Protein AF-A0A8H5I395-F1 (afdb_monomer_lite)

Secondary structure (DSSP, 8-state):
----------HHHHHHHHHH-HHHHHHHHHHHHHHTS-HHHHHHHHTSTT---HHHHHHHHHHHHHSGGGHHHHHHHHHHHHHHHHTTT-PPPHHHHHHHHHHHHHHHHHHHHS---HHHHHHHSHHHHHHHHHTTSHHHHHHHHH-----SS----HHHHHHHHHHHHHTT---GGGGGGTS-TTTGGGS--

Structure (mmCIF, N/CA/C/O backbone):
data_AF-A0A8H5I395-F1
#
_entry.id   AF-A0A8H5I395-F1
#
loop_
_atom_site.group_PDB
_atom_site.id
_atom_site.type_symbol
_atom_site.label_atom_id
_atom_site.label_alt_id
_atom_site.label_comp_id
_atom_site.label_asym_id
_atom_site.label_entity_id
_atom_site.label_seq_id
_atom_site.pdbx_PDB_ins_code
_atom_site.Cartn_x
_atom_site.Cartn_y
_atom_site.Cartn_z
_atom_site.occupancy
_atom_site.B_iso_or_equiv
_atom_site.auth_seq_id
_atom_site.auth_comp_id
_atom_site.auth_asym_id
_atom_site.auth_atom_id
_atom_site.pdbx_PDB_model_num
ATOM 1 N N . MET A 1 1 ? -4.650 30.427 15.919 1.00 35.59 1 MET A N 1
ATOM 2 C CA . MET A 1 1 ? -4.147 29.869 17.193 1.00 35.59 1 MET A CA 1
ATOM 3 C C . MET A 1 1 ? -3.176 28.757 16.814 1.00 35.59 1 MET A C 1
ATOM 5 O O . MET A 1 1 ? -3.626 27.736 16.317 1.00 35.59 1 MET A O 1
ATOM 9 N N . PHE A 1 2 ? -1.863 29.007 16.864 1.00 32.91 2 PHE A N 1
ATOM 10 C CA . PHE A 1 2 ? -0.862 28.003 16.482 1.00 32.91 2 PHE A CA 1
ATOM 11 C C . PHE A 1 2 ? -0.825 26.908 17.550 1.00 32.91 2 PHE A C 1
ATOM 13 O O . PHE A 1 2 ? -0.709 27.217 18.736 1.00 32.91 2 PHE A O 1
ATOM 20 N N . SER A 1 3 ? -0.987 25.654 17.124 1.00 41.97 3 SER A N 1
ATOM 21 C CA . SER A 1 3 ? -0.929 24.482 17.998 1.00 41.97 3 SER A CA 1
ATOM 22 C C . SER A 1 3 ? 0.391 24.476 18.768 1.00 41.97 3 SER A C 1
ATOM 24 O O . SER A 1 3 ? 1.446 24.758 18.197 1.00 41.97 3 SER A O 1
ATOM 26 N N . ALA A 1 4 ? 0.327 24.207 20.071 1.00 39.25 4 ALA A N 1
ATOM 27 C CA . ALA A 1 4 ? 1.495 24.179 20.935 1.00 39.25 4 ALA A CA 1
ATOM 28 C C . ALA A 1 4 ? 2.476 23.107 20.437 1.00 39.25 4 ALA A C 1
ATOM 30 O O . ALA A 1 4 ? 2.199 21.910 20.529 1.00 39.25 4 ALA A O 1
ATOM 31 N N . PHE A 1 5 ? 3.629 23.532 19.915 1.00 37.59 5 PHE A N 1
ATOM 32 C CA . PHE A 1 5 ? 4.737 22.624 19.643 1.00 37.59 5 PHE A CA 1
ATOM 33 C C . PHE A 1 5 ? 5.119 21.939 20.955 1.00 37.59 5 PHE A C 1
ATOM 35 O O . PHE A 1 5 ? 5.587 22.581 21.894 1.00 37.59 5 PHE A O 1
ATOM 42 N N . THR A 1 6 ? 4.882 20.634 21.041 1.00 41.19 6 THR A N 1
ATOM 43 C CA . THR A 1 6 ? 5.287 19.851 22.204 1.00 41.19 6 THR A CA 1
ATOM 44 C C . THR A 1 6 ? 6.776 19.554 22.066 1.00 41.19 6 THR A C 1
ATOM 46 O O . THR A 1 6 ? 7.194 18.800 21.188 1.00 41.19 6 THR A O 1
ATOM 49 N N . THR A 1 7 ? 7.603 20.175 22.903 1.00 44.44 7 THR A N 1
ATOM 50 C CA . THR A 1 7 ? 9.039 19.892 22.960 1.00 44.44 7 THR A CA 1
ATOM 51 C C . THR A 1 7 ? 9.261 18.508 23.574 1.00 44.44 7 THR A C 1
ATOM 53 O O . THR A 1 7 ? 9.102 18.292 24.772 1.00 44.44 7 THR A O 1
ATOM 56 N N . SER A 1 8 ? 9.614 17.529 22.738 1.00 48.66 8 SER A N 1
ATOM 57 C CA . SER A 1 8 ? 10.034 16.202 23.194 1.00 48.66 8 SER A CA 1
ATOM 58 C C . SER A 1 8 ? 11.508 16.250 23.609 1.00 48.66 8 SER A C 1
ATOM 60 O O . SER A 1 8 ? 12.399 16.228 22.763 1.00 48.66 8 SER A O 1
ATOM 62 N N . ASN A 1 9 ? 11.781 16.296 24.916 1.00 57.59 9 ASN A N 1
ATOM 63 C CA . ASN A 1 9 ? 13.139 16.230 25.474 1.00 57.59 9 ASN A CA 1
ATOM 64 C C . ASN A 1 9 ? 13.662 14.785 25.526 1.00 57.59 9 ASN A C 1
ATOM 66 O O . ASN A 1 9 ? 14.065 14.300 26.580 1.00 57.59 9 ASN A O 1
ATOM 70 N N . SER A 1 10 ? 13.636 14.065 24.402 1.00 68.00 10 SER A N 1
ATOM 71 C CA . SER A 1 10 ? 14.276 12.750 24.338 1.00 68.00 10 SER A CA 1
ATOM 72 C C . SER A 1 10 ? 15.804 12.930 24.387 1.00 68.00 10 SER A C 1
ATOM 74 O O . SER A 1 10 ? 16.369 13.581 23.497 1.00 68.00 10 SER A O 1
ATOM 76 N N . PRO A 1 11 ? 16.502 12.370 25.397 1.00 73.56 11 PRO A N 1
ATOM 77 C CA . PRO A 1 11 ? 17.961 12.455 25.490 1.00 73.56 11 PRO A CA 1
ATOM 78 C C . PRO A 1 11 ? 18.647 11.779 24.299 1.00 73.56 11 PRO A C 1
ATOM 80 O O . PRO A 1 11 ? 19.676 12.247 23.818 1.00 73.56 11 PRO A O 1
ATOM 83 N N . GLU A 1 12 ? 18.031 10.715 23.786 1.00 65.12 12 GLU A N 1
ATOM 84 C CA . GLU A 1 12 ? 18.466 9.974 22.606 1.00 65.12 12 GLU A CA 1
ATOM 85 C C . GLU A 1 12 ? 18.378 10.829 21.334 1.00 65.12 12 GLU A C 1
ATOM 87 O O . GLU A 1 12 ? 19.369 10.968 20.620 1.00 65.12 12 GLU A O 1
ATOM 92 N N . VAL A 1 13 ? 17.243 11.503 21.102 1.00 61.22 13 VAL A N 1
ATOM 93 C CA . VAL A 1 13 ? 17.085 12.442 19.975 1.00 61.22 13 VAL A CA 1
ATOM 94 C C . VAL A 1 13 ? 18.055 13.607 20.102 1.00 61.22 13 VAL A C 1
ATOM 96 O O . VAL A 1 13 ? 18.692 13.985 19.129 1.00 61.22 13 VAL A O 1
ATOM 99 N N . THR A 1 14 ? 18.233 14.141 21.308 1.00 67.44 14 THR A N 1
ATOM 100 C CA . THR A 1 14 ? 19.195 15.221 21.560 1.00 67.44 14 THR A CA 1
ATOM 101 C C . THR A 1 14 ? 20.631 14.783 21.247 1.00 67.44 14 THR A C 1
ATOM 103 O O . THR A 1 14 ? 21.394 15.548 20.659 1.00 67.44 14 THR A O 1
ATOM 106 N N . SER A 1 15 ? 21.003 13.554 21.613 1.00 71.00 15 SER A N 1
ATOM 107 C CA . SER A 1 15 ? 22.315 12.968 21.315 1.00 71.00 15 SER A CA 1
ATOM 108 C C . SER A 1 15 ? 22.523 12.783 19.809 1.00 71.00 15 SER A C 1
ATOM 110 O O . SER A 1 15 ? 23.551 13.194 19.269 1.00 71.00 15 SER A O 1
ATOM 112 N N . LEU A 1 16 ? 21.513 12.255 19.111 1.00 62.66 16 LEU A N 1
ATOM 113 C CA . LEU A 1 16 ? 21.530 12.103 17.658 1.00 62.66 16 LEU A CA 1
ATOM 114 C C . LEU A 1 16 ? 21.622 13.458 16.944 1.00 62.66 16 LEU A C 1
ATOM 116 O O . LEU A 1 16 ? 22.459 13.604 16.060 1.00 62.66 16 LEU A O 1
ATOM 120 N N . ILE A 1 17 ? 20.844 14.467 17.361 1.00 64.81 17 ILE A N 1
ATOM 121 C CA . ILE A 1 17 ? 20.882 15.827 16.787 1.00 64.81 17 ILE A CA 1
ATOM 122 C C . ILE A 1 17 ? 22.272 16.439 16.960 1.00 64.81 17 ILE A C 1
ATOM 124 O O . ILE A 1 17 ? 22.811 17.010 16.017 1.00 64.81 17 ILE A O 1
ATOM 128 N N . LYS A 1 18 ? 22.878 16.300 18.145 1.00 71.75 18 LYS A N 1
ATOM 129 C CA . LYS A 1 18 ? 24.237 16.800 18.403 1.00 71.75 18 LYS A CA 1
ATOM 130 C C . LYS A 1 18 ? 25.291 16.122 17.526 1.00 71.75 18 LYS A C 1
ATOM 132 O O . LYS A 1 18 ? 26.282 16.759 17.189 1.00 71.75 18 LYS A O 1
ATOM 137 N N . LYS A 1 19 ? 25.098 14.844 17.193 1.00 72.38 19 LYS A N 1
ATOM 138 C CA . LYS A 1 19 ? 26.072 14.037 16.449 1.00 72.38 19 LYS A CA 1
ATOM 139 C C . LYS A 1 19 ? 25.903 14.123 14.928 1.00 72.38 19 LYS A C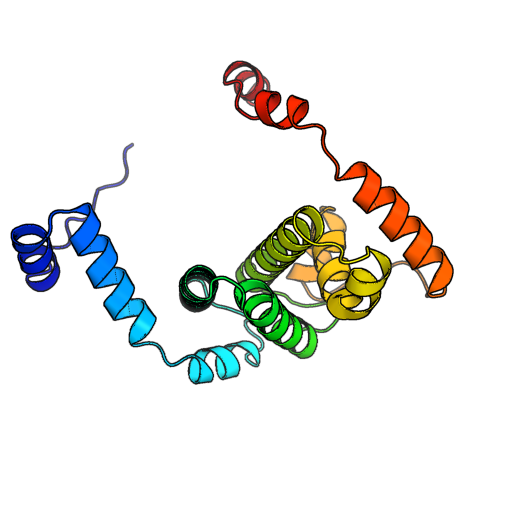 1
ATOM 141 O O . LYS A 1 19 ? 26.897 14.037 14.216 1.00 72.38 19 LYS A O 1
ATOM 146 N N . HIS A 1 20 ? 24.673 14.278 14.445 1.00 61.62 20 HIS A N 1
ATOM 147 C CA . HIS A 1 20 ? 24.327 14.127 13.028 1.00 61.62 20 HIS A CA 1
ATOM 148 C C . HIS A 1 20 ? 23.544 15.319 12.449 1.00 61.62 20 HIS A C 1
ATOM 150 O O . HIS A 1 20 ? 23.383 15.415 11.243 1.00 61.62 20 HIS A O 1
ATOM 156 N N . GLY A 1 21 ? 23.094 16.272 13.270 1.00 69.25 21 GLY A N 1
ATOM 157 C CA . GLY A 1 21 ? 22.209 17.353 12.831 1.00 69.25 21 GLY A CA 1
ATOM 158 C C . GLY A 1 21 ? 20.729 16.963 12.889 1.00 69.25 21 GLY A C 1
ATOM 159 O O . GLY A 1 21 ? 20.375 15.801 13.072 1.00 69.25 21 GLY A O 1
ATOM 160 N N . VAL A 1 22 ? 19.839 17.957 12.800 1.00 65.00 22 VAL A N 1
ATOM 161 C CA . VAL A 1 22 ? 18.399 17.776 13.077 1.00 65.00 22 VAL A CA 1
ATOM 162 C C . VAL A 1 22 ? 17.725 16.828 12.086 1.00 65.00 22 VAL A C 1
ATOM 164 O O . VAL A 1 22 ? 17.010 15.919 12.507 1.00 65.00 22 VAL A O 1
ATOM 167 N N . SER A 1 23 ? 17.973 17.019 10.790 1.00 55.69 23 SER A N 1
ATOM 168 C CA . SER A 1 23 ? 17.375 16.205 9.728 1.00 55.69 23 SER A CA 1
ATOM 169 C C . SER A 1 23 ? 17.808 14.745 9.835 1.00 55.69 23 SER A C 1
ATOM 171 O O . SER A 1 23 ? 16.960 13.855 9.876 1.00 55.69 23 SER A O 1
ATOM 173 N N . ASP A 1 24 ? 19.109 14.505 9.991 1.00 59.56 24 ASP A N 1
ATOM 174 C CA . ASP A 1 24 ? 19.662 13.155 10.073 1.00 59.56 24 ASP A CA 1
ATOM 175 C C . ASP A 1 24 ? 19.272 12.469 11.381 1.00 59.56 24 ASP A C 1
ATOM 177 O O . ASP A 1 24 ? 19.024 11.274 11.397 1.00 59.56 24 ASP A O 1
ATOM 181 N N . ALA A 1 25 ? 19.143 13.199 12.487 1.00 59.19 25 ALA A N 1
ATOM 182 C CA . ALA A 1 25 ? 18.703 12.627 13.754 1.00 59.19 25 ALA A CA 1
ATOM 183 C C . ALA A 1 25 ? 17.233 12.202 13.745 1.00 59.19 25 ALA A C 1
ATOM 185 O O . ALA A 1 25 ? 16.901 11.141 14.275 1.00 59.19 25 ALA A O 1
ATOM 186 N N . LEU A 1 26 ? 16.354 13.010 13.145 1.00 64.75 26 LEU A N 1
AT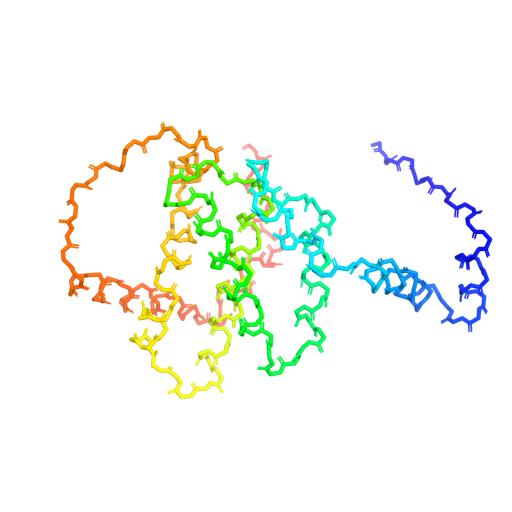OM 187 C CA . LEU A 1 26 ? 14.961 12.623 12.923 1.00 64.75 26 LEU A CA 1
ATOM 188 C C . LEU A 1 26 ? 14.888 11.431 11.971 1.00 64.75 26 LEU A C 1
ATOM 190 O O . LEU A 1 26 ? 14.168 10.478 12.257 1.00 64.75 26 LEU A O 1
ATOM 194 N N . PHE A 1 27 ? 15.683 11.446 10.900 1.00 61.31 27 PHE A N 1
ATOM 195 C CA . PHE A 1 27 ? 15.796 10.327 9.974 1.00 61.31 27 PHE A CA 1
ATOM 196 C C . PHE A 1 27 ? 16.280 9.051 10.674 1.00 61.31 27 PHE A C 1
ATOM 198 O O . PHE A 1 27 ? 15.620 8.032 10.558 1.00 61.31 27 PHE A O 1
ATOM 205 N N . ILE A 1 28 ? 17.351 9.100 11.472 1.00 59.53 28 ILE A N 1
ATOM 206 C CA . ILE A 1 28 ? 17.913 7.954 12.209 1.00 59.53 28 ILE A CA 1
ATOM 207 C C . ILE A 1 28 ? 16.947 7.445 13.283 1.00 59.53 28 ILE A C 1
ATOM 209 O O . ILE A 1 28 ? 16.816 6.238 13.466 1.00 59.53 28 ILE A O 1
ATOM 213 N N . LYS A 1 29 ? 16.248 8.334 13.996 1.00 69.00 29 LYS A N 1
ATOM 214 C CA . LYS A 1 29 ? 15.252 7.926 14.997 1.00 69.00 29 LYS A CA 1
ATOM 215 C C . LYS A 1 29 ? 14.062 7.235 14.335 1.00 69.00 29 LYS A C 1
ATOM 217 O O . LYS A 1 29 ? 13.609 6.198 14.813 1.00 69.00 29 LYS A O 1
ATOM 222 N N . ASN A 1 30 ? 13.570 7.805 13.238 1.00 66.56 30 ASN A N 1
ATOM 223 C CA . ASN A 1 30 ? 12.485 7.218 12.460 1.00 66.56 30 ASN A CA 1
ATOM 224 C C . ASN A 1 30 ? 12.935 5.901 11.817 1.00 66.56 30 ASN A C 1
ATOM 226 O O . ASN A 1 30 ? 12.192 4.932 11.862 1.00 66.56 30 ASN A O 1
ATOM 230 N N . LEU A 1 31 ? 14.174 5.835 11.323 1.00 63.41 31 LEU A N 1
ATOM 231 C CA . LEU A 1 31 ? 14.811 4.623 10.819 1.00 63.41 31 LEU A CA 1
ATOM 232 C C . LEU A 1 31 ? 14.826 3.544 11.901 1.00 63.41 31 LEU A C 1
ATOM 234 O O . LEU A 1 31 ? 14.253 2.491 11.684 1.00 63.41 31 LEU A O 1
ATOM 238 N N . GLY A 1 32 ? 15.375 3.827 13.086 1.00 65.69 32 GLY A N 1
ATOM 239 C CA . GLY A 1 32 ? 15.402 2.877 14.201 1.00 65.69 32 GLY A CA 1
ATOM 240 C C . GLY A 1 32 ? 14.004 2.431 14.640 1.00 65.69 32 GLY A C 1
ATOM 241 O O . GLY A 1 32 ? 13.799 1.263 14.953 1.00 65.69 32 GLY A O 1
ATOM 242 N N . TYR A 1 33 ? 13.020 3.331 14.621 1.00 70.12 33 TYR A N 1
ATOM 243 C CA . TYR A 1 33 ? 11.625 2.987 14.895 1.00 70.12 33 TYR A CA 1
ATOM 244 C C . TYR A 1 33 ? 11.044 2.037 13.835 1.00 70.12 33 TYR A C 1
ATOM 246 O O . TYR A 1 33 ? 10.479 1.005 14.190 1.00 70.12 33 TYR A O 1
ATOM 254 N N . PHE A 1 34 ? 11.217 2.344 12.547 1.00 65.94 34 PHE A N 1
ATOM 255 C CA . PHE A 1 34 ? 10.659 1.559 11.445 1.00 65.94 34 PHE A CA 1
ATOM 256 C C . PHE A 1 34 ? 11.397 0.236 11.206 1.00 65.94 34 PHE A C 1
ATOM 258 O O . PHE A 1 34 ? 10.756 -0.757 10.868 1.00 65.94 34 PHE A O 1
ATOM 265 N N . THR A 1 35 ? 12.713 0.178 11.428 1.00 65.12 35 THR A N 1
ATOM 266 C CA . THR A 1 35 ? 13.505 -1.053 11.275 1.00 65.12 35 THR A CA 1
ATOM 267 C C . THR A 1 35 ? 13.298 -2.043 12.413 1.00 65.12 35 THR A C 1
ATOM 269 O O . THR A 1 35 ? 13.541 -3.230 12.233 1.00 65.12 35 THR A O 1
ATOM 272 N N . ASN A 1 36 ? 12.865 -1.572 13.587 1.00 71.19 36 ASN A N 1
ATOM 273 C CA . ASN A 1 36 ? 12.568 -2.433 14.735 1.00 71.19 36 ASN A CA 1
ATOM 274 C C . ASN A 1 36 ? 11.166 -3.059 14.673 1.00 71.19 36 ASN A C 1
ATOM 276 O O . ASN A 1 36 ? 10.830 -3.883 15.525 1.00 71.19 36 ASN A O 1
ATOM 280 N N . ILE A 1 37 ? 10.335 -2.673 13.701 1.00 72.25 37 ILE A N 1
ATOM 281 C CA . ILE A 1 37 ? 9.029 -3.290 13.478 1.00 72.25 37 ILE A CA 1
ATOM 282 C C . ILE A 1 37 ? 9.211 -4.469 12.522 1.00 72.25 37 ILE A C 1
ATOM 284 O O . ILE A 1 37 ? 9.618 -4.300 11.376 1.00 72.25 37 ILE A O 1
ATOM 288 N N . ASP A 1 38 ? 8.897 -5.668 13.011 1.00 71.56 38 ASP A N 1
ATOM 289 C CA . ASP A 1 38 ? 8.893 -6.885 12.202 1.00 71.56 38 ASP A CA 1
ATOM 290 C C . ASP A 1 38 ? 7.795 -6.802 11.129 1.00 71.56 38 ASP A C 1
ATOM 292 O O . ASP A 1 38 ? 6.611 -6.663 11.448 1.00 71.56 38 ASP A O 1
ATOM 296 N N . LEU A 1 39 ? 8.180 -6.904 9.854 1.00 71.56 39 LEU A N 1
ATOM 297 C CA . LEU A 1 39 ? 7.251 -6.894 8.719 1.00 71.56 39 LEU A CA 1
ATOM 298 C C . LEU A 1 39 ? 6.239 -8.048 8.787 1.00 71.56 39 LEU A C 1
ATOM 300 O O . LEU A 1 39 ? 5.093 -7.866 8.386 1.00 71.56 39 LEU A O 1
ATOM 304 N N . ASN A 1 40 ? 6.600 -9.197 9.368 1.00 70.31 40 ASN A N 1
ATOM 305 C CA . ASN A 1 40 ? 5.660 -10.308 9.555 1.00 70.31 40 ASN A CA 1
ATOM 306 C C . ASN A 1 40 ? 4.538 -9.945 10.534 1.00 70.31 40 ASN A C 1
ATOM 308 O O . ASN A 1 40 ? 3.406 -10.406 10.397 1.00 70.31 40 ASN A O 1
ATOM 312 N N . LYS A 1 41 ? 4.833 -9.077 11.509 1.00 68.25 41 LYS A N 1
ATOM 313 C CA . LYS A 1 41 ? 3.827 -8.560 12.436 1.00 68.25 41 LYS A CA 1
ATOM 314 C C . LYS A 1 41 ? 2.855 -7.620 11.724 1.00 68.25 41 LYS A C 1
ATOM 316 O O . LYS A 1 41 ? 1.666 -7.639 12.024 1.00 68.25 41 LYS A O 1
ATOM 321 N N . ILE A 1 42 ? 3.339 -6.851 10.751 1.00 67.88 42 ILE A N 1
ATOM 322 C CA . ILE A 1 42 ? 2.474 -6.025 9.902 1.00 67.88 42 ILE A CA 1
ATOM 323 C C . ILE A 1 42 ? 1.604 -6.914 9.019 1.00 67.88 42 ILE A C 1
ATOM 325 O O . ILE A 1 42 ? 0.406 -6.681 8.954 1.00 67.88 42 ILE A O 1
ATOM 329 N N . ALA A 1 43 ? 2.161 -7.971 8.422 1.00 62.31 43 ALA A N 1
ATOM 330 C CA . ALA A 1 43 ? 1.384 -8.935 7.644 1.00 62.31 43 ALA A CA 1
ATOM 331 C C . ALA A 1 43 ? 0.250 -9.567 8.472 1.00 62.31 43 ALA A C 1
ATOM 333 O O . ALA A 1 43 ? -0.877 -9.644 7.998 1.00 62.31 43 ALA A O 1
ATOM 334 N N . SER A 1 44 ? 0.496 -9.901 9.745 1.00 60.19 44 SER A N 1
ATOM 335 C CA . SER A 1 44 ? -0.582 -10.346 10.642 1.00 60.19 44 SER A CA 1
ATOM 336 C C . SER A 1 44 ? -1.619 -9.254 10.954 1.00 60.19 44 SER A C 1
ATOM 338 O O . SER A 1 44 ? -2.786 -9.563 11.165 1.00 60.19 44 SER A O 1
ATOM 340 N N . GLY A 1 45 ? -1.218 -7.978 10.951 1.00 59.09 45 GLY A N 1
ATOM 341 C CA . GLY A 1 45 ? -2.123 -6.829 11.075 1.00 59.09 45 GLY A CA 1
ATOM 342 C C . GLY A 1 45 ? -2.936 -6.559 9.802 1.00 59.09 45 GLY A C 1
ATOM 343 O O . GLY A 1 45 ? -4.043 -6.038 9.881 1.00 59.09 45 GLY A O 1
ATOM 344 N N . LEU A 1 46 ? -2.452 -6.979 8.627 1.00 63.91 46 LEU A N 1
ATOM 345 C CA . LEU A 1 46 ? -3.227 -6.936 7.381 1.00 63.91 46 LEU A CA 1
ATOM 346 C C . LEU A 1 46 ? -4.430 -7.886 7.429 1.00 63.91 46 LEU A C 1
ATOM 348 O O . LEU A 1 46 ? -5.482 -7.571 6.876 1.00 63.91 46 LEU A O 1
ATOM 352 N N . GLU A 1 47 ? -4.317 -9.004 8.142 1.00 62.91 47 GLU A N 1
ATOM 353 C CA . GLU A 1 47 ? -5.428 -9.934 8.370 1.00 62.91 47 GLU A CA 1
ATOM 354 C C . GLU A 1 47 ? -6.436 -9.423 9.423 1.00 62.91 47 GLU A C 1
ATOM 356 O O . GLU A 1 47 ? -7.551 -9.942 9.504 1.00 62.91 47 GLU A O 1
ATOM 361 N N . ASP A 1 48 ? -6.100 -8.378 10.194 1.00 71.25 48 ASP A N 1
ATOM 362 C CA . ASP A 1 48 ? -7.005 -7.772 11.180 1.00 71.25 48 ASP A CA 1
ATOM 363 C C . ASP A 1 48 ? -8.210 -7.115 10.474 1.00 71.25 48 ASP A C 1
ATOM 365 O O . ASP A 1 48 ? -8.023 -6.328 9.541 1.00 71.25 48 ASP A O 1
ATOM 369 N N . PRO A 1 49 ? -9.459 -7.371 10.911 1.00 68.06 49 PRO A N 1
ATOM 370 C CA . PRO A 1 49 ? -10.655 -6.730 10.353 1.00 68.06 49 PRO A CA 1
ATOM 371 C C . PRO A 1 49 ? -10.683 -5.195 10.481 1.00 68.06 49 PRO A C 1
ATOM 373 O O . PRO A 1 49 ? -11.512 -4.550 9.841 1.00 68.06 49 PRO A O 1
ATOM 376 N N . THR A 1 50 ? -9.814 -4.601 11.300 1.00 78.31 50 THR A N 1
ATOM 377 C CA . THR A 1 50 ? -9.705 -3.150 11.519 1.00 78.31 50 THR A CA 1
ATOM 378 C C . THR A 1 50 ? -8.975 -2.431 10.380 1.00 78.31 50 THR A C 1
ATOM 380 O O . THR A 1 50 ? -9.174 -1.228 10.184 1.00 78.31 50 THR A O 1
ATOM 383 N N . GLY A 1 51 ? -8.163 -3.152 9.604 1.00 83.00 51 GLY A N 1
ATOM 384 C CA . GLY A 1 51 ? -7.306 -2.551 8.589 1.00 83.00 51 GLY A CA 1
ATOM 385 C C . GLY A 1 51 ? -6.019 -1.960 9.132 1.00 83.00 51 GLY A C 1
ATOM 386 O O . GLY A 1 51 ? -5.803 -1.882 10.342 1.00 83.00 51 GLY A O 1
ATOM 387 N N . LEU A 1 52 ? -5.166 -1.522 8.205 1.00 84.94 52 LEU A N 1
ATOM 388 C CA . LEU A 1 52 ? -3.895 -0.899 8.530 1.00 84.94 52 LEU A CA 1
ATOM 389 C C . LEU A 1 52 ? -4.094 0.254 9.507 1.00 84.94 52 LEU A C 1
ATOM 391 O O . LEU A 1 52 ? -4.956 1.122 9.327 1.00 84.94 52 LEU A O 1
ATOM 395 N N . THR A 1 53 ? -3.229 0.303 10.509 1.00 83.75 53 THR A N 1
ATOM 396 C CA . THR A 1 53 ? -3.028 1.500 11.313 1.00 83.75 53 THR A CA 1
ATOM 397 C C . THR A 1 53 ? -2.152 2.507 10.569 1.00 83.75 53 THR A C 1
ATOM 399 O O . THR A 1 53 ? -1.423 2.184 9.627 1.00 83.75 53 THR A O 1
ATOM 402 N N . SER A 1 54 ? -2.164 3.753 11.049 1.00 78.69 54 SER A N 1
ATOM 403 C CA . SER A 1 54 ? -1.262 4.799 10.555 1.00 78.69 54 SER A CA 1
ATOM 404 C C . SER A 1 54 ? 0.198 4.346 10.601 1.00 78.69 54 SER A C 1
ATOM 406 O O . SER A 1 54 ? 0.923 4.492 9.622 1.00 78.69 54 SER A O 1
ATOM 408 N N . THR A 1 55 ? 0.628 3.765 11.723 1.00 76.62 55 THR A N 1
ATOM 409 C CA . THR A 1 55 ? 2.006 3.306 11.915 1.00 76.62 55 THR A CA 1
ATOM 410 C C . THR A 1 55 ? 2.393 2.243 10.896 1.00 76.62 55 THR A C 1
ATOM 412 O O . THR A 1 55 ? 3.450 2.357 10.285 1.00 76.62 55 THR A O 1
ATOM 415 N N . GLU A 1 56 ? 1.550 1.234 10.693 1.00 81.94 56 GLU A N 1
ATOM 416 C CA . GLU A 1 56 ? 1.843 0.132 9.773 1.00 81.94 56 GLU A CA 1
ATOM 417 C C . GLU A 1 56 ? 1.932 0.623 8.326 1.00 81.94 56 GLU A C 1
ATOM 419 O O . GLU A 1 56 ? 2.884 0.280 7.627 1.00 81.94 56 GLU A O 1
ATOM 424 N N . CYS A 1 57 ? 1.029 1.516 7.907 1.00 83.38 57 CYS A N 1
ATOM 425 C CA . CYS A 1 57 ? 1.094 2.149 6.589 1.00 83.38 57 CYS A CA 1
ATOM 426 C C . CYS A 1 57 ? 2.405 2.933 6.386 1.00 83.38 57 CYS A C 1
ATOM 428 O O . CYS A 1 57 ? 3.084 2.768 5.370 1.00 83.38 57 CYS A O 1
ATOM 430 N N . HIS A 1 58 ? 2.837 3.713 7.385 1.00 78.81 58 HIS A N 1
ATOM 431 C CA . HIS A 1 58 ? 4.111 4.437 7.316 1.00 78.81 58 HIS A CA 1
ATOM 432 C C . HIS A 1 58 ? 5.331 3.505 7.301 1.00 78.81 58 HIS A C 1
ATOM 434 O O . HIS A 1 58 ? 6.304 3.806 6.609 1.00 78.81 58 HIS A O 1
ATOM 440 N N . VAL A 1 59 ? 5.297 2.377 8.020 1.00 80.88 59 VAL A N 1
ATOM 441 C CA . VAL A 1 59 ? 6.376 1.375 7.980 1.00 80.88 59 VAL A CA 1
ATOM 442 C C . VAL A 1 59 ? 6.473 0.752 6.589 1.00 80.88 59 VAL A C 1
ATOM 444 O O . VAL A 1 59 ? 7.566 0.679 6.029 1.00 80.88 59 VAL A O 1
ATOM 447 N N . LEU A 1 60 ? 5.347 0.340 5.999 1.00 84.19 60 LEU A N 1
ATOM 448 C CA . LEU A 1 60 ? 5.333 -0.239 4.655 1.00 84.19 60 LEU A CA 1
ATOM 449 C C . LEU A 1 60 ? 5.826 0.767 3.607 1.00 84.19 60 LEU A C 1
ATOM 451 O O . LEU A 1 60 ? 6.652 0.428 2.759 1.00 84.19 60 LEU A O 1
ATOM 455 N N . ALA A 1 61 ? 5.395 2.025 3.700 1.00 81.06 61 ALA A N 1
ATOM 456 C CA . ALA A 1 61 ? 5.882 3.084 2.824 1.00 81.06 61 ALA A CA 1
ATOM 457 C C . ALA A 1 61 ? 7.382 3.328 2.989 1.00 81.06 61 ALA A C 1
ATOM 459 O O . ALA A 1 61 ? 8.102 3.425 1.990 1.00 81.06 61 ALA A O 1
ATOM 460 N N . PHE A 1 62 ? 7.863 3.374 4.235 1.00 82.44 62 PHE A N 1
ATOM 461 C CA . PHE A 1 62 ? 9.281 3.485 4.547 1.00 82.44 62 PHE A CA 1
ATOM 462 C C . PHE A 1 62 ? 10.075 2.374 3.849 1.00 82.44 62 PHE A C 1
ATOM 464 O O . PHE A 1 62 ? 10.975 2.681 3.066 1.00 82.44 62 PHE A O 1
ATOM 471 N N . TRP A 1 63 ? 9.709 1.106 4.045 1.00 81.56 63 TRP A N 1
ATOM 472 C CA . TRP A 1 63 ? 10.416 -0.021 3.434 1.00 81.56 63 TRP A CA 1
ATOM 473 C C . TRP A 1 63 ? 10.334 -0.009 1.909 1.00 81.56 63 TRP A C 1
ATOM 475 O O . TRP A 1 63 ? 11.362 -0.154 1.253 1.00 81.56 63 TRP A O 1
ATOM 485 N N . SER A 1 64 ? 9.164 0.275 1.330 1.00 84.12 64 SER A N 1
ATOM 486 C CA . SER A 1 64 ? 9.002 0.343 -0.128 1.00 84.12 64 SER A CA 1
ATOM 487 C C . SER A 1 64 ? 9.971 1.328 -0.792 1.00 84.12 64 SER A C 1
ATOM 489 O O . SER A 1 64 ? 10.535 1.041 -1.845 1.00 84.12 64 SER A O 1
ATOM 491 N N . ASN A 1 65 ? 10.232 2.473 -0.151 1.00 82.62 65 ASN A N 1
ATOM 492 C CA . ASN A 1 65 ? 11.143 3.490 -0.672 1.00 82.62 65 ASN A CA 1
ATOM 493 C C . ASN A 1 65 ? 12.616 3.061 -0.622 1.00 82.62 65 ASN A C 1
ATOM 495 O O . ASN A 1 65 ? 13.425 3.608 -1.367 1.00 82.62 65 ASN A O 1
ATOM 499 N N . HIS A 1 66 ? 12.960 2.074 0.205 1.00 80.69 66 HIS A N 1
ATOM 500 C CA . HIS A 1 66 ? 14.319 1.540 0.322 1.00 80.69 66 HIS A CA 1
ATOM 501 C C . HIS A 1 66 ? 14.561 0.315 -0.571 1.00 80.69 66 HIS A C 1
ATOM 503 O O . HIS A 1 66 ? 15.700 -0.129 -0.697 1.00 80.69 66 HIS A O 1
ATOM 509 N N . LEU A 1 67 ? 13.521 -0.217 -1.221 1.00 78.69 67 LEU A N 1
ATOM 510 C CA . LEU A 1 67 ? 13.603 -1.444 -2.018 1.00 78.69 67 LEU A CA 1
ATOM 511 C C . LEU A 1 67 ? 13.981 -1.225 -3.491 1.00 78.69 67 LEU A C 1
ATOM 513 O O . LEU A 1 67 ? 14.137 -2.203 -4.219 1.00 78.69 67 LEU A O 1
ATOM 517 N N . SER A 1 68 ? 14.207 0.021 -3.931 1.00 81.00 68 SER A N 1
ATOM 518 C CA . SER A 1 68 ? 14.633 0.351 -5.304 1.00 81.00 68 SER A CA 1
ATOM 519 C C . SER A 1 68 ? 13.792 -0.407 -6.353 1.00 81.00 68 SER A C 1
ATOM 521 O O . SER A 1 68 ? 12.569 -0.287 -6.336 1.00 81.00 68 SER A O 1
ATOM 523 N N . GLY A 1 69 ? 14.404 -1.227 -7.216 1.00 79.31 69 GLY A N 1
ATOM 524 C CA . GLY A 1 69 ? 13.717 -2.021 -8.243 1.00 79.31 69 GLY A CA 1
ATOM 525 C C . GLY A 1 69 ? 12.752 -3.099 -7.728 1.00 79.31 69 GLY A C 1
ATOM 526 O O . GLY A 1 69 ? 11.968 -3.616 -8.507 1.00 79.31 69 GLY A O 1
ATOM 527 N N . ALA A 1 70 ? 12.759 -3.430 -6.433 1.00 85.75 70 ALA A N 1
ATOM 528 C CA . ALA A 1 70 ? 11.778 -4.340 -5.832 1.00 85.75 70 ALA A CA 1
ATOM 529 C C . ALA A 1 70 ? 10.564 -3.606 -5.227 1.00 85.75 70 ALA A C 1
ATOM 531 O O . ALA A 1 70 ? 9.689 -4.239 -4.634 1.00 85.75 70 ALA A O 1
ATOM 532 N N . LYS A 1 71 ? 10.498 -2.271 -5.353 1.00 88.75 71 LYS A N 1
ATOM 533 C CA . LYS A 1 71 ? 9.446 -1.442 -4.750 1.00 88.75 71 LYS A CA 1
ATOM 534 C C . LYS A 1 71 ? 8.041 -1.837 -5.208 1.00 88.75 71 LYS A C 1
ATOM 536 O O . LYS A 1 71 ? 7.169 -1.975 -4.354 1.00 88.75 71 LYS A O 1
ATOM 541 N N . VAL A 1 72 ? 7.810 -1.999 -6.515 1.00 89.44 72 VAL A N 1
ATOM 542 C CA . VAL A 1 72 ? 6.468 -2.309 -7.038 1.00 89.44 72 VAL A CA 1
ATOM 543 C C . VAL A 1 72 ? 6.014 -3.688 -6.587 1.00 89.44 72 VAL A C 1
ATOM 545 O O . VAL A 1 72 ? 4.944 -3.791 -5.998 1.00 89.44 72 VAL A O 1
ATOM 548 N N . ALA A 1 73 ? 6.857 -4.711 -6.740 1.00 89.56 73 ALA A N 1
ATOM 549 C CA . ALA A 1 73 ? 6.553 -6.061 -6.268 1.00 89.56 73 ALA A CA 1
ATOM 550 C C . ALA A 1 73 ? 6.228 -6.095 -4.761 1.00 89.56 73 ALA A C 1
ATOM 552 O O . ALA A 1 73 ? 5.276 -6.751 -4.341 1.00 89.56 73 ALA A O 1
ATOM 553 N N . PHE A 1 74 ? 6.975 -5.345 -3.942 1.00 89.50 74 PHE A N 1
ATOM 554 C CA . PHE A 1 74 ? 6.709 -5.236 -2.507 1.00 89.50 74 PHE A CA 1
ATOM 555 C C . PHE A 1 74 ? 5.354 -4.586 -2.210 1.00 89.50 74 PHE A C 1
ATOM 557 O O . PHE A 1 74 ? 4.570 -5.133 -1.433 1.00 89.50 74 PHE A O 1
ATOM 564 N N . LEU A 1 75 ? 5.081 -3.426 -2.813 1.00 92.06 75 LEU A N 1
ATOM 565 C CA . LEU A 1 75 ? 3.830 -2.695 -2.610 1.00 92.06 75 LEU A CA 1
ATOM 566 C C . LEU A 1 75 ? 2.630 -3.513 -3.091 1.00 92.06 75 LEU A C 1
ATOM 568 O O . LEU A 1 75 ? 1.670 -3.686 -2.344 1.00 92.06 75 LEU A O 1
ATOM 572 N N . ALA A 1 76 ? 2.721 -4.077 -4.295 1.00 92.00 76 ALA A N 1
ATOM 573 C CA . ALA A 1 76 ? 1.667 -4.883 -4.889 1.00 92.00 76 ALA A CA 1
ATOM 574 C C . ALA A 1 76 ? 1.368 -6.141 -4.071 1.00 92.00 76 ALA A C 1
ATOM 576 O O . ALA A 1 76 ? 0.200 -6.426 -3.828 1.00 92.00 76 ALA A O 1
ATOM 577 N N . GLY A 1 77 ? 2.392 -6.841 -3.568 1.00 91.25 77 GLY A N 1
ATOM 578 C CA . GLY A 1 77 ? 2.192 -8.004 -2.701 1.00 91.25 77 GLY A CA 1
ATOM 579 C C . GLY A 1 77 ? 1.400 -7.665 -1.435 1.00 91.25 77 GLY A C 1
ATOM 580 O O . GLY A 1 77 ? 0.442 -8.355 -1.103 1.00 91.25 77 GLY A O 1
ATOM 581 N N . HIS A 1 78 ? 1.731 -6.557 -0.766 1.00 91.25 78 HIS A N 1
ATOM 582 C CA . HIS A 1 78 ? 1.013 -6.142 0.445 1.00 91.25 78 HIS A CA 1
ATOM 583 C C . HIS A 1 78 ? -0.387 -5.595 0.132 1.00 91.25 78 HIS A C 1
ATOM 585 O O . HIS A 1 78 ? -1.331 -5.862 0.873 1.00 91.25 78 HIS A O 1
ATOM 591 N N . ALA A 1 79 ? -0.555 -4.868 -0.976 1.00 91.56 79 ALA A N 1
ATOM 592 C CA . ALA A 1 79 ? -1.861 -4.387 -1.418 1.00 91.56 79 ALA A CA 1
ATOM 593 C C . ALA A 1 79 ? -2.789 -5.546 -1.813 1.00 91.56 79 ALA A C 1
ATOM 595 O O . ALA A 1 79 ? -3.986 -5.493 -1.535 1.00 91.56 79 ALA A O 1
ATOM 596 N N . GLN A 1 80 ? -2.236 -6.613 -2.392 1.00 90.69 80 GLN A N 1
ATOM 597 C CA . GLN A 1 80 ? -2.968 -7.839 -2.680 1.00 90.69 80 GLN A CA 1
ATOM 598 C C . GLN A 1 80 ? -3.437 -8.516 -1.389 1.00 90.69 80 GLN A C 1
ATOM 600 O O . GLN A 1 80 ? -4.604 -8.876 -1.291 1.00 90.69 80 GLN A O 1
ATOM 605 N N . THR A 1 81 ? -2.586 -8.610 -0.363 1.00 89.06 81 THR A N 1
ATOM 606 C CA . THR A 1 81 ? -2.992 -9.134 0.953 1.00 89.06 81 THR A CA 1
ATOM 607 C C . THR A 1 81 ? -4.116 -8.304 1.581 1.00 89.06 81 THR A C 1
ATOM 609 O O . THR A 1 81 ? -5.073 -8.868 2.108 1.00 89.06 81 THR A O 1
ATOM 612 N N . ILE A 1 82 ? -4.058 -6.969 1.482 1.00 89.69 82 ILE A N 1
ATOM 613 C CA . ILE A 1 82 ? -5.162 -6.091 1.911 1.00 89.69 82 ILE A CA 1
ATOM 614 C C . ILE A 1 82 ? -6.437 -6.437 1.140 1.00 89.69 82 ILE A C 1
ATOM 616 O O . ILE A 1 82 ? -7.492 -6.627 1.742 1.00 89.69 82 ILE A O 1
ATOM 620 N N . TYR A 1 83 ? -6.356 -6.534 -0.188 1.00 89.12 83 TYR A N 1
ATOM 621 C CA . TYR A 1 83 ? -7.509 -6.865 -1.017 1.00 89.12 83 TYR A CA 1
ATOM 622 C C . TYR A 1 83 ? -8.099 -8.236 -0.668 1.00 89.12 83 TYR A C 1
ATOM 624 O O . TYR A 1 83 ? -9.311 -8.354 -0.532 1.00 89.12 83 TYR A O 1
ATOM 632 N N . GLU A 1 84 ? -7.275 -9.258 -0.458 1.00 87.31 84 GLU A N 1
ATOM 633 C CA . GLU A 1 84 ? -7.725 -10.595 -0.056 1.00 87.31 84 GLU A CA 1
ATOM 634 C C . GLU A 1 84 ? -8.428 -10.576 1.304 1.00 87.31 84 GLU A C 1
ATOM 636 O O . GLU A 1 84 ? -9.453 -11.236 1.483 1.00 87.31 84 GLU A O 1
ATOM 641 N N . ALA A 1 85 ? -7.935 -9.762 2.239 1.00 85.25 85 ALA A N 1
ATOM 642 C CA . ALA A 1 85 ? -8.510 -9.640 3.571 1.00 85.25 85 ALA A CA 1
ATOM 643 C C . ALA A 1 85 ? -9.811 -8.809 3.609 1.00 85.25 85 ALA A C 1
ATOM 645 O O . ALA A 1 85 ? -10.649 -9.021 4.489 1.00 85.25 85 ALA A O 1
ATOM 646 N N . ARG A 1 86 ? -10.002 -7.851 2.688 1.00 86.19 86 ARG A N 1
ATOM 647 C CA . ARG A 1 86 ? -11.187 -6.959 2.642 1.00 86.19 86 ARG A CA 1
ATOM 648 C C . ARG A 1 86 ? -12.201 -7.323 1.561 1.00 86.19 86 ARG A C 1
ATOM 650 O O . ARG A 1 86 ? -13.356 -6.891 1.606 1.00 86.19 86 ARG A O 1
ATOM 657 N N . GLY A 1 87 ? -11.776 -8.102 0.577 1.00 83.62 87 GLY A N 1
ATOM 658 C CA . GLY A 1 87 ? -12.494 -8.324 -0.664 1.00 83.62 87 GLY A CA 1
ATOM 659 C C . GLY A 1 87 ? -12.778 -7.025 -1.423 1.00 83.62 87 GLY A C 1
ATOM 660 O O . GLY A 1 87 ? -12.289 -5.940 -1.121 1.00 83.62 87 GLY A O 1
ATOM 661 N N . ARG A 1 88 ? -13.657 -7.127 -2.418 1.00 77.44 88 ARG A N 1
ATOM 662 C CA . ARG A 1 88 ? -13.991 -6.010 -3.312 1.00 77.44 88 ARG A CA 1
ATOM 663 C C . ARG A 1 88 ? -14.816 -4.898 -2.660 1.00 77.44 88 ARG A C 1
ATOM 665 O O . ARG A 1 88 ? -14.854 -3.784 -3.167 1.00 77.44 88 ARG A O 1
ATOM 672 N N . THR A 1 89 ? -15.535 -5.205 -1.584 1.00 75.25 89 THR A N 1
ATOM 673 C CA . THR A 1 89 ? -16.527 -4.290 -0.997 1.00 75.25 89 THR A CA 1
ATOM 674 C C . THR A 1 89 ? -16.066 -3.626 0.291 1.00 75.25 89 THR A C 1
ATOM 676 O O . THR A 1 89 ? -16.747 -2.714 0.749 1.00 75.25 89 THR A O 1
ATOM 679 N N . GLY A 1 90 ? -14.941 -4.051 0.868 1.00 82.62 90 GLY A N 1
ATOM 680 C CA . GLY A 1 90 ? -14.489 -3.569 2.167 1.00 82.62 90 GLY A CA 1
ATOM 681 C C . GLY A 1 90 ? -15.219 -4.229 3.348 1.00 82.62 90 GLY A C 1
ATOM 682 O O . GLY A 1 90 ? -15.869 -5.264 3.175 1.00 82.62 90 GLY A O 1
ATOM 683 N N . PRO A 1 91 ? -15.165 -3.620 4.548 1.00 88.50 91 PRO A N 1
ATOM 684 C CA . PRO A 1 91 ? -14.693 -2.257 4.797 1.00 88.50 91 PRO A CA 1
ATOM 685 C C . PRO A 1 91 ? -13.166 -2.139 4.746 1.00 88.50 91 PRO A C 1
ATOM 687 O O . PRO A 1 91 ? -12.467 -2.918 5.377 1.00 88.50 91 PRO A O 1
ATOM 690 N N . PHE A 1 92 ? -12.655 -1.144 4.029 1.00 91.25 92 PHE A N 1
ATOM 691 C CA . PHE A 1 92 ? -11.246 -0.757 4.048 1.00 91.25 92 PHE A CA 1
ATOM 692 C C . PHE A 1 92 ? -11.021 0.321 5.108 1.00 91.25 92 PHE A C 1
ATOM 694 O O . PHE A 1 92 ? -11.842 1.234 5.255 1.00 91.25 92 PHE A O 1
ATOM 701 N N . SER A 1 93 ? -9.889 0.272 5.812 1.00 90.31 93 SER A N 1
ATOM 702 C CA . SER A 1 93 ? -9.463 1.424 6.606 1.00 90.31 93 SER A CA 1
ATOM 703 C C . SER A 1 93 ? -9.013 2.564 5.690 1.00 90.31 93 SER A C 1
ATOM 705 O O . SER A 1 93 ? -8.668 2.372 4.524 1.00 90.31 93 SER A O 1
ATOM 707 N N . LYS A 1 94 ? -8.956 3.786 6.230 1.00 90.88 94 LYS A N 1
ATOM 708 C CA . LYS A 1 94 ? -8.369 4.923 5.506 1.00 90.88 94 LYS A CA 1
ATOM 709 C C . LYS A 1 94 ? -6.940 4.614 5.032 1.00 90.88 94 LYS A C 1
ATOM 711 O O . LYS A 1 94 ? -6.567 5.020 3.936 1.00 90.88 94 LYS A O 1
ATOM 716 N N . TYR A 1 95 ? -6.157 3.923 5.858 1.00 89.62 95 TYR 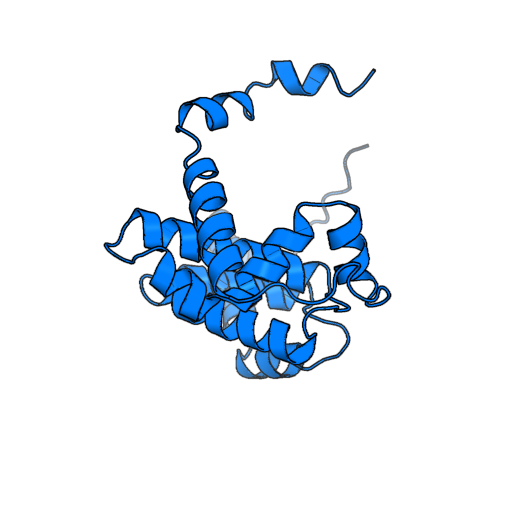A N 1
ATOM 717 C CA . TYR A 1 95 ? -4.753 3.638 5.574 1.00 89.62 95 TYR A CA 1
ATOM 718 C C . TYR A 1 95 ? -4.577 2.467 4.605 1.00 89.62 95 TYR A C 1
ATOM 720 O O . TYR A 1 95 ? -3.612 2.474 3.849 1.00 89.62 95 TYR A O 1
ATOM 728 N N . ASP A 1 96 ? -5.525 1.524 4.564 1.00 92.19 96 ASP A N 1
ATOM 729 C CA . ASP A 1 96 ? -5.594 0.513 3.503 1.00 92.19 96 ASP A CA 1
ATOM 730 C C . ASP A 1 96 ? -5.722 1.197 2.134 1.00 92.19 96 ASP A C 1
ATOM 732 O O . ASP A 1 96 ? -4.957 0.919 1.213 1.00 92.19 96 ASP A O 1
ATOM 736 N N . LEU A 1 97 ? -6.660 2.144 2.018 1.00 93.38 97 LEU A N 1
ATOM 737 C CA . LEU A 1 97 ? -6.914 2.879 0.776 1.00 93.38 97 LEU A CA 1
ATOM 738 C C . LEU A 1 97 ? -5.739 3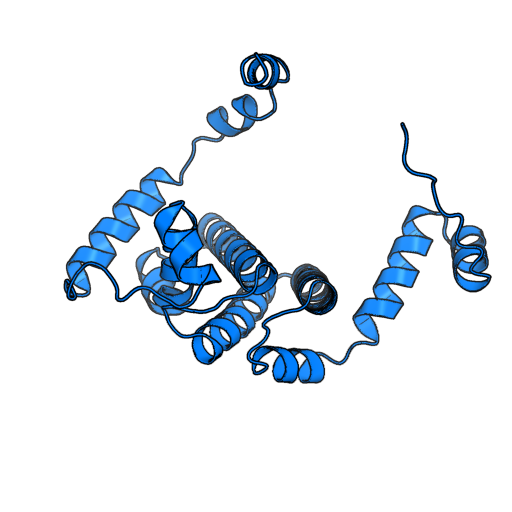.788 0.392 1.00 93.38 97 LEU A C 1
ATOM 740 O O . LEU A 1 97 ? -5.349 3.829 -0.770 1.00 93.38 97 LEU A O 1
ATOM 744 N N . GLU A 1 98 ? -5.132 4.481 1.359 1.00 92.62 98 GLU A N 1
ATOM 745 C CA . GLU A 1 98 ? -3.918 5.278 1.127 1.00 92.62 98 GLU A CA 1
ATOM 746 C C . GLU A 1 98 ? -2.765 4.413 0.593 1.00 92.62 98 GLU A C 1
ATOM 748 O O . GLU A 1 98 ? -2.089 4.791 -0.365 1.00 92.62 98 GLU A O 1
ATOM 753 N N . PHE A 1 99 ? -2.587 3.214 1.153 1.00 92.38 99 PHE A N 1
ATOM 754 C CA . PHE A 1 99 ? -1.567 2.275 0.705 1.00 92.38 99 PHE A CA 1
ATOM 755 C C . PHE A 1 99 ? -1.847 1.719 -0.702 1.00 92.38 99 PHE A C 1
ATOM 757 O O . PHE A 1 99 ? -0.930 1.620 -1.525 1.00 92.38 99 PHE A O 1
ATOM 764 N N . VAL A 1 100 ? -3.108 1.400 -1.015 1.00 93.75 100 VAL A N 1
ATOM 765 C CA . VAL A 1 100 ? -3.537 0.992 -2.365 1.00 93.75 100 VAL A CA 1
ATOM 766 C C . VAL A 1 100 ? -3.251 2.097 -3.383 1.00 93.75 100 VAL A C 1
ATOM 768 O O . VAL A 1 100 ? -2.643 1.826 -4.419 1.00 93.75 100 VAL A O 1
ATOM 771 N N . HIS A 1 101 ? -3.598 3.345 -3.066 1.00 92.94 101 HIS A N 1
ATOM 772 C CA . HIS A 1 101 ? -3.333 4.490 -3.934 1.00 92.94 101 HIS A CA 1
ATOM 773 C C . HIS A 1 101 ? -1.834 4.645 -4.234 1.00 92.94 101 HIS A C 1
ATOM 775 O O . HIS A 1 101 ? -1.427 4.724 -5.396 1.00 92.94 101 HIS A O 1
ATOM 781 N N . TRP A 1 102 ? -0.985 4.586 -3.201 1.00 91.94 102 TRP A N 1
ATOM 782 C CA . TRP A 1 102 ? 0.473 4.626 -3.367 1.00 91.94 102 TRP A CA 1
ATOM 783 C C . TRP A 1 102 ? 1.018 3.476 -4.211 1.00 91.94 102 TRP A C 1
ATOM 785 O O . TRP A 1 102 ? 1.955 3.669 -4.990 1.00 91.94 102 TRP A O 1
ATOM 795 N N . THR A 1 103 ? 0.436 2.288 -4.067 1.00 93.44 103 THR A N 1
ATOM 796 C CA . THR A 1 103 ? 0.805 1.111 -4.856 1.00 93.44 103 THR A CA 1
ATOM 797 C C . THR A 1 103 ? 0.503 1.333 -6.333 1.00 93.44 103 THR A C 1
ATOM 799 O O . THR A 1 103 ? 1.380 1.131 -7.174 1.00 93.44 103 THR A O 1
ATOM 802 N N . VAL A 1 104 ? -0.696 1.823 -6.664 1.00 92.00 104 VAL A N 1
ATOM 803 C CA . VAL A 1 104 ? -1.067 2.102 -8.057 1.00 92.00 104 VAL A CA 1
ATOM 804 C C . VAL A 1 104 ? -0.205 3.209 -8.658 1.00 92.00 104 VAL A C 1
ATOM 806 O O . VAL A 1 104 ? 0.211 3.100 -9.812 1.00 92.00 104 VAL A O 1
ATOM 809 N N . ASP A 1 105 ? 0.125 4.247 -7.895 1.00 90.75 105 ASP A N 1
ATOM 810 C CA . ASP A 1 105 ? 1.037 5.291 -8.360 1.00 90.75 105 ASP A CA 1
ATOM 811 C C . ASP A 1 105 ? 2.453 4.765 -8.625 1.00 90.75 105 ASP A C 1
ATOM 813 O O . ASP A 1 105 ? 3.097 5.192 -9.587 1.00 90.75 105 ASP A O 1
ATOM 817 N N . ALA A 1 106 ? 2.941 3.816 -7.821 1.00 90.00 106 ALA A N 1
ATOM 818 C CA . ALA A 1 106 ? 4.220 3.159 -8.072 1.00 90.00 106 ALA A CA 1
ATOM 819 C C . ALA A 1 106 ? 4.181 2.310 -9.355 1.00 90.00 106 ALA A C 1
ATOM 821 O O . ALA A 1 106 ? 5.080 2.448 -10.184 1.00 90.00 106 ALA A O 1
ATOM 822 N N . ILE A 1 107 ? 3.119 1.520 -9.556 1.00 90.12 107 ILE A N 1
ATOM 823 C CA . ILE A 1 107 ? 2.903 0.728 -10.780 1.00 90.12 107 ILE A CA 1
ATOM 824 C C . ILE A 1 107 ? 2.869 1.644 -12.010 1.00 90.12 107 ILE A C 1
ATOM 826 O O . ILE A 1 107 ? 3.555 1.389 -12.995 1.00 90.12 107 ILE A O 1
ATOM 830 N N . ARG A 1 108 ? 2.124 2.758 -11.956 1.00 87.50 108 ARG A N 1
ATOM 831 C CA . ARG A 1 108 ? 2.053 3.728 -13.065 1.00 87.50 108 ARG A CA 1
ATOM 832 C C . ARG A 1 108 ? 3.422 4.289 -13.435 1.00 87.50 108 ARG A C 1
ATOM 834 O O . ARG A 1 108 ? 3.724 4.420 -14.618 1.00 87.50 108 ARG A O 1
ATOM 841 N N . ARG A 1 109 ? 4.244 4.629 -12.439 1.00 87.12 109 ARG A N 1
ATOM 842 C CA .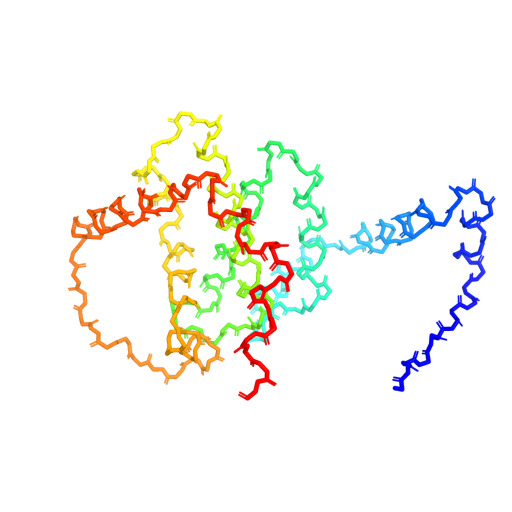 ARG A 1 109 ? 5.606 5.130 -12.677 1.00 87.12 109 ARG A CA 1
ATOM 843 C C . ARG A 1 109 ? 6.498 4.060 -13.295 1.00 87.12 109 ARG A C 1
ATOM 845 O O . ARG A 1 109 ? 7.259 4.378 -14.198 1.00 87.12 109 ARG A O 1
ATOM 852 N N . GLU A 1 110 ? 6.390 2.814 -12.843 1.00 86.12 110 GLU A N 1
ATOM 853 C CA . GLU A 1 110 ? 7.152 1.706 -13.417 1.00 86.12 110 GLU A CA 1
ATOM 854 C C . GLU A 1 110 ? 6.776 1.478 -14.883 1.00 86.12 110 GLU A C 1
ATOM 856 O O . GLU A 1 110 ? 7.664 1.501 -15.732 1.00 86.12 110 GLU A O 1
ATOM 861 N N . VAL A 1 111 ? 5.482 1.415 -15.211 1.00 84.19 111 VAL A N 1
ATOM 862 C CA . VAL A 1 111 ? 4.992 1.325 -16.602 1.00 84.19 111 VAL A CA 1
ATOM 863 C C . VAL A 1 111 ? 5.499 2.480 -17.462 1.00 84.19 111 VAL A C 1
ATOM 865 O O . VAL A 1 111 ? 5.898 2.272 -18.597 1.00 84.19 111 VAL A O 1
ATOM 868 N N . ALA A 1 112 ? 5.533 3.705 -16.933 1.00 84.19 112 ALA A N 1
ATOM 869 C CA . ALA A 1 112 ? 6.035 4.857 -17.684 1.00 84.19 112 ALA A CA 1
ATOM 870 C C . ALA A 1 112 ? 7.547 4.788 -17.986 1.00 84.19 112 ALA A C 1
ATOM 872 O O . ALA A 1 112 ? 8.036 5.529 -18.837 1.00 84.19 112 ALA A O 1
ATOM 873 N N . THR A 1 113 ? 8.292 3.934 -17.280 1.00 83.50 113 THR A N 1
ATOM 874 C CA . THR A 1 113 ? 9.760 3.826 -17.370 1.00 83.50 113 THR A CA 1
ATOM 875 C C . THR A 1 113 ? 10.248 2.480 -17.902 1.00 83.50 113 THR A C 1
ATOM 877 O O . THR A 1 113 ? 11.454 2.281 -18.042 1.00 83.50 113 THR A O 1
ATOM 880 N N . THR A 1 114 ? 9.333 1.564 -18.210 1.00 82.00 114 THR A N 1
ATOM 881 C CA . THR A 1 114 ? 9.617 0.201 -18.667 1.00 82.00 114 THR A CA 1
ATOM 882 C C . THR A 1 114 ? 8.760 -0.130 -19.887 1.00 82.00 114 THR A C 1
ATOM 884 O O . THR A 1 114 ? 7.754 0.522 -20.141 1.00 82.00 114 THR A O 1
ATOM 887 N N . ASP A 1 115 ? 9.126 -1.168 -20.638 1.00 81.56 115 ASP A N 1
ATOM 888 C CA . ASP A 1 115 ? 8.346 -1.631 -21.798 1.00 81.56 115 ASP A CA 1
ATOM 889 C C . ASP A 1 115 ? 7.149 -2.526 -21.399 1.00 81.56 115 ASP A C 1
ATOM 891 O O . ASP A 1 115 ? 6.668 -3.324 -22.204 1.00 81.56 115 ASP A O 1
ATOM 895 N N . ILE A 1 116 ? 6.668 -2.425 -20.152 1.00 81.19 116 ILE A N 1
ATOM 896 C CA . ILE A 1 116 ? 5.531 -3.211 -19.663 1.00 81.19 116 ILE A CA 1
ATOM 897 C C . ILE A 1 116 ? 4.250 -2.703 -20.323 1.00 81.19 116 ILE A C 1
ATOM 899 O O . ILE A 1 116 ? 3.926 -1.513 -20.300 1.00 81.19 116 ILE A O 1
ATOM 903 N N . THR A 1 117 ? 3.474 -3.620 -20.891 1.00 80.31 117 THR A N 1
ATOM 904 C CA . THR A 1 117 ? 2.204 -3.277 -21.515 1.00 80.31 117 THR A CA 1
ATOM 905 C C . THR A 1 117 ? 1.110 -3.068 -20.477 1.00 80.31 117 THR A C 1
ATOM 907 O O . THR A 1 117 ? 1.051 -3.675 -19.406 1.00 80.31 117 THR A O 1
ATOM 910 N N . LEU A 1 118 ? 0.139 -2.243 -20.849 1.00 72.31 118 LEU A N 1
ATOM 911 C CA . LEU A 1 118 ? -1.025 -2.007 -20.012 1.00 72.31 118 LEU A CA 1
ATOM 912 C C . LEU A 1 118 ? -1.867 -3.268 -19.762 1.00 72.31 118 LEU A C 1
ATOM 914 O O . LEU A 1 118 ? -2.495 -3.406 -18.711 1.00 72.31 118 LEU A O 1
ATOM 918 N N . ALA A 1 119 ? -1.885 -4.176 -20.737 1.00 76.00 119 ALA A N 1
ATOM 919 C CA . ALA A 1 119 ? -2.584 -5.450 -20.650 1.00 76.00 119 ALA A CA 1
ATOM 920 C C . ALA A 1 119 ? -1.954 -6.364 -19.589 1.00 76.00 119 ALA A C 1
ATOM 922 O O . ALA A 1 119 ? -2.686 -6.989 -18.818 1.00 76.00 119 ALA A O 1
ATOM 923 N N . GLU A 1 120 ? -0.621 -6.393 -19.506 1.00 80.56 120 GLU A N 1
ATOM 924 C CA . GLU A 1 120 ? 0.116 -7.134 -18.476 1.00 80.56 120 GLU A CA 1
ATOM 925 C C . GLU A 1 120 ? -0.219 -6.593 -17.084 1.00 80.56 120 GLU A C 1
ATOM 927 O O . GLU A 1 120 ? -0.682 -7.348 -16.232 1.00 80.56 120 GLU A O 1
ATOM 932 N N . VAL A 1 121 ? -0.162 -5.272 -16.895 1.00 80.44 121 VAL A N 1
ATOM 933 C CA . VAL A 1 121 ? -0.530 -4.631 -15.620 1.00 80.44 121 VAL A CA 1
ATOM 934 C C . VAL A 1 121 ? -1.979 -4.889 -15.218 1.00 80.44 121 VAL A C 1
ATOM 936 O O . VAL A 1 121 ? -2.270 -5.133 -14.050 1.00 80.44 121 VAL A O 1
ATOM 939 N N . CYS A 1 122 ? -2.913 -4.863 -16.169 1.00 79.56 122 CYS A N 1
ATOM 940 C CA . CYS A 1 122 ? -4.319 -5.157 -15.888 1.00 79.56 122 CYS A CA 1
ATOM 941 C C . CYS A 1 122 ? -4.568 -6.625 -15.521 1.00 79.56 122 CYS A C 1
ATOM 943 O O . CYS A 1 122 ? -5.557 -6.909 -14.840 1.00 79.56 122 CYS A O 1
ATOM 945 N N . THR A 1 123 ? -3.726 -7.532 -16.016 1.00 84.94 123 THR A N 1
ATOM 946 C CA . THR A 1 123 ? -3.793 -8.968 -15.726 1.00 84.94 123 THR A CA 1
ATOM 947 C C . THR A 1 123 ? -3.203 -9.261 -14.352 1.00 84.94 123 THR A C 1
ATOM 949 O O . THR A 1 123 ? -3.783 -10.033 -13.598 1.00 84.94 123 THR A O 1
ATOM 952 N N . GLU A 1 124 ? -2.091 -8.611 -14.014 1.00 85.12 124 GLU A N 1
ATOM 953 C CA . GLU A 1 124 ? -1.364 -8.840 -12.766 1.00 85.12 124 GLU A CA 1
ATOM 954 C C . GLU A 1 124 ? -1.980 -8.095 -11.571 1.00 85.12 124 GLU A C 1
ATOM 956 O O . GLU A 1 124 ? -2.147 -8.670 -10.502 1.00 85.12 124 GLU A O 1
ATOM 961 N N . TYR A 1 125 ? -2.392 -6.836 -11.757 1.00 87.31 125 TYR A N 1
ATOM 962 C CA . TYR A 1 125 ? -2.822 -5.940 -10.671 1.00 87.31 125 TYR A CA 1
ATOM 963 C C . TYR A 1 125 ? -4.278 -5.474 -10.803 1.00 87.31 125 TYR A C 1
ATOM 965 O O . TYR A 1 125 ? -4.682 -4.458 -10.234 1.00 87.31 125 TYR A O 1
ATOM 973 N N . GLY A 1 126 ? -5.085 -6.199 -11.582 1.00 87.62 126 GLY A N 1
ATOM 974 C CA . GLY A 1 126 ? -6.438 -5.791 -11.963 1.00 87.62 126 GLY A CA 1
ATOM 975 C C . GLY A 1 126 ? -7.389 -5.515 -10.796 1.00 87.62 126 GLY A C 1
ATOM 976 O O . GLY A 1 126 ? -8.241 -4.637 -10.928 1.00 87.62 126 GLY A O 1
ATOM 977 N N . ASP A 1 127 ? -7.246 -6.235 -9.685 1.00 90.50 127 ASP A N 1
ATOM 978 C CA . ASP A 1 127 ? -8.072 -6.064 -8.486 1.00 90.50 127 ASP A CA 1
ATOM 979 C C . ASP A 1 127 ? -7.693 -4.795 -7.707 1.00 90.50 127 ASP A C 1
ATOM 981 O O . ASP A 1 127 ? -8.557 -3.998 -7.343 1.00 90.50 127 ASP A O 1
ATOM 985 N N . ILE A 1 128 ? -6.392 -4.547 -7.536 1.00 92.06 128 ILE A N 1
ATOM 986 C CA . ILE A 1 128 ? -5.861 -3.341 -6.883 1.00 92.06 128 ILE A CA 1
ATOM 987 C C . ILE A 1 128 ? -6.271 -2.087 -7.676 1.00 92.06 128 ILE A C 1
ATOM 989 O O . ILE A 1 128 ? -6.702 -1.086 -7.100 1.00 92.06 128 ILE A O 1
ATOM 993 N N . LEU A 1 129 ? -6.207 -2.156 -9.011 1.00 90.50 129 LEU A N 1
ATOM 994 C CA . LEU A 1 129 ? -6.648 -1.074 -9.897 1.00 90.50 129 LEU A CA 1
ATOM 995 C C . LEU A 1 129 ? -8.152 -0.792 -9.796 1.00 90.50 129 LEU A C 1
ATOM 997 O O . LEU A 1 129 ? -8.559 0.362 -9.924 1.00 90.50 129 LEU A O 1
ATOM 1001 N N . ASP A 1 130 ? -8.977 -1.817 -9.572 1.00 89.56 130 ASP A N 1
ATOM 1002 C CA . ASP A 1 130 ? -10.419 -1.639 -9.391 1.00 89.56 130 ASP A CA 1
ATOM 1003 C C . ASP A 1 130 ? -10.740 -0.917 -8.075 1.00 89.56 130 ASP A C 1
ATOM 1005 O O . ASP A 1 130 ? -11.626 -0.061 -8.057 1.00 89.56 130 ASP A O 1
ATOM 1009 N N . VAL A 1 131 ? -10.019 -1.227 -6.990 1.00 91.56 131 VAL A N 1
ATOM 1010 C CA . VAL A 1 131 ? -10.176 -0.526 -5.703 1.00 91.56 131 VAL A CA 1
ATOM 1011 C C . VAL A 1 131 ? -9.808 0.950 -5.855 1.00 91.56 131 VAL A C 1
ATOM 1013 O O . VAL A 1 131 ? -10.599 1.822 -5.504 1.00 91.56 131 VAL A O 1
ATOM 1016 N N . GLU A 1 132 ? -8.654 1.242 -6.455 1.00 92.88 132 GLU A N 1
ATOM 1017 C CA . GLU A 1 132 ? -8.221 2.619 -6.723 1.00 92.88 132 GLU A CA 1
ATOM 1018 C C . GLU A 1 132 ? -9.192 3.371 -7.647 1.00 92.88 132 GLU A C 1
ATOM 1020 O O . GLU A 1 132 ? -9.382 4.580 -7.518 1.00 92.88 132 GLU A O 1
ATOM 1025 N N . PHE A 1 133 ? -9.832 2.679 -8.592 1.00 89.56 133 PHE A N 1
ATOM 1026 C CA . PHE A 1 133 ? -10.860 3.281 -9.435 1.00 89.56 133 PHE A CA 1
ATOM 1027 C C . PHE A 1 133 ? -12.115 3.651 -8.631 1.00 89.56 133 PHE A C 1
ATOM 1029 O O . PHE A 1 133 ? -12.619 4.766 -8.763 1.00 89.56 133 PHE A O 1
ATOM 1036 N N . GLU A 1 134 ? -12.599 2.753 -7.772 1.00 89.31 134 GLU A N 1
ATOM 1037 C CA . GLU A 1 134 ? -13.748 3.000 -6.889 1.00 89.31 134 GLU A CA 1
ATOM 1038 C C . GLU A 1 134 ? -13.516 4.213 -5.968 1.00 89.31 134 GLU A C 1
ATOM 1040 O O . GLU A 1 134 ? -14.426 5.025 -5.780 1.00 89.31 134 GLU A O 1
ATOM 1045 N N . MET A 1 135 ? -12.285 4.407 -5.480 1.00 90.00 135 MET A N 1
ATOM 1046 C CA . MET A 1 135 ? -11.895 5.553 -4.642 1.00 90.00 135 MET A CA 1
ATOM 1047 C C . MET A 1 135 ? -12.080 6.921 -5.320 1.00 90.00 135 MET A C 1
ATOM 1049 O O . MET A 1 135 ? -12.173 7.936 -4.632 1.00 90.00 135 MET A O 1
ATOM 1053 N N . ARG A 1 136 ? -12.155 6.981 -6.657 1.00 87.94 136 ARG A N 1
ATOM 1054 C CA . ARG A 1 136 ? -12.270 8.246 -7.412 1.00 87.94 136 ARG A CA 1
ATOM 1055 C C . ARG A 1 136 ? -13.655 8.872 -7.364 1.00 87.94 136 ARG A C 1
ATOM 1057 O O . ARG A 1 136 ? -13.818 10.020 -7.770 1.00 87.94 136 ARG A O 1
ATOM 1064 N N . THR A 1 137 ? -14.652 8.121 -6.913 1.00 88.88 137 THR A N 1
ATOM 1065 C CA . THR A 1 137 ? -16.025 8.607 -6.780 1.00 88.88 137 THR A CA 1
ATOM 1066 C C . THR A 1 137 ? -16.388 8.696 -5.308 1.00 88.88 137 THR A C 1
ATOM 1068 O O . THR A 1 137 ? -16.008 7.835 -4.518 1.00 88.88 137 THR A O 1
ATOM 1071 N N . GLU A 1 138 ? -17.150 9.718 -4.923 1.00 87.94 138 GLU A N 1
ATOM 1072 C CA . GLU A 1 138 ? -17.608 9.864 -3.536 1.00 87.94 138 GLU A CA 1
ATOM 1073 C C . GLU A 1 138 ? -18.435 8.646 -3.091 1.00 87.94 138 GLU A C 1
ATOM 1075 O O . GLU A 1 138 ? -18.260 8.126 -1.987 1.00 87.94 138 GLU A O 1
ATOM 1080 N N . GLU A 1 139 ? -19.292 8.140 -3.982 1.00 87.25 139 GLU A N 1
ATOM 1081 C CA . GLU A 1 139 ? -20.088 6.941 -3.734 1.00 87.25 139 GLU A CA 1
ATOM 1082 C C . GLU A 1 139 ? -19.207 5.703 -3.560 1.00 87.25 139 GLU A C 1
ATOM 1084 O O . GLU A 1 139 ? -19.375 4.984 -2.576 1.00 87.25 139 GLU A O 1
ATOM 1089 N N . GLY A 1 140 ? -18.247 5.467 -4.458 1.00 88.12 140 GLY A N 1
ATOM 1090 C CA . GLY A 1 140 ? -17.322 4.337 -4.366 1.00 88.12 140 GLY A CA 1
ATOM 1091 C C . GLY A 1 140 ? -16.453 4.392 -3.110 1.00 88.12 140 GLY A C 1
ATOM 1092 O O . GLY A 1 140 ? -16.401 3.416 -2.362 1.00 88.12 140 GLY A O 1
ATOM 1093 N N . MET A 1 141 ? -15.897 5.559 -2.775 1.00 89.31 141 MET A N 1
ATOM 1094 C CA . MET A 1 141 ? -15.160 5.773 -1.525 1.00 89.31 141 MET A CA 1
ATOM 1095 C C . MET A 1 141 ? -16.026 5.453 -0.298 1.00 89.31 141 MET A C 1
ATOM 1097 O O . MET A 1 141 ? -15.600 4.745 0.617 1.00 89.31 141 MET A O 1
ATOM 1101 N N . LYS A 1 142 ? -17.287 5.902 -0.289 1.00 89.06 142 LYS A N 1
ATOM 1102 C CA . LYS A 1 142 ? -18.240 5.580 0.780 1.00 89.06 142 LYS A CA 1
ATOM 1103 C C . LYS A 1 142 ? -18.535 4.080 0.855 1.00 89.06 142 LYS A C 1
ATOM 1105 O O . LYS A 1 142 ? -18.648 3.552 1.963 1.00 89.06 142 LYS A O 1
ATOM 1110 N N . ARG A 1 143 ? -18.649 3.375 -0.278 1.00 89.00 143 ARG A N 1
ATOM 1111 C CA . ARG A 1 143 ? -18.827 1.910 -0.305 1.00 89.00 143 ARG A CA 1
ATOM 1112 C C . ARG A 1 143 ? -17.636 1.203 0.325 1.00 89.00 143 ARG A C 1
ATOM 1114 O O . ARG A 1 143 ? -17.839 0.425 1.254 1.00 89.00 143 ARG A O 1
ATOM 1121 N N . LEU A 1 144 ? -16.427 1.532 -0.130 1.00 90.75 144 LEU A N 1
ATOM 1122 C CA . LEU A 1 144 ? -15.185 0.923 0.340 1.00 90.75 144 LEU A CA 1
ATOM 1123 C C . LEU A 1 144 ? -14.982 1.130 1.844 1.00 90.75 144 LEU A C 1
ATOM 1125 O O . LEU A 1 144 ? -14.626 0.185 2.535 1.00 90.75 144 LEU A O 1
ATOM 1129 N N . LEU A 1 145 ? -15.273 2.321 2.376 1.00 88.50 145 LEU A N 1
ATOM 1130 C CA . LEU A 1 145 ? -15.125 2.607 3.809 1.00 88.50 145 LEU A CA 1
ATOM 1131 C C . LEU A 1 145 ? -16.192 1.936 4.689 1.00 88.50 145 LEU A C 1
ATOM 1133 O O . LEU A 1 145 ? -15.945 1.656 5.859 1.00 88.50 145 LEU A O 1
ATOM 1137 N N . THR A 1 146 ? -17.403 1.716 4.169 1.00 86.19 146 THR A N 1
ATOM 1138 C CA . THR A 1 146 ? -18.534 1.233 4.984 1.00 86.19 146 THR A CA 1
ATOM 1139 C C . THR A 1 146 ? -18.807 -0.260 4.844 1.00 86.19 146 THR A C 1
ATOM 1141 O O . THR A 1 146 ? -19.536 -0.807 5.672 1.00 86.19 146 THR A O 1
ATOM 1144 N N . GLY A 1 147 ? -18.282 -0.929 3.810 1.00 76.75 147 GLY A N 1
ATOM 1145 C CA . GLY A 1 147 ? -18.529 -2.355 3.562 1.00 76.75 147 GLY A CA 1
ATOM 1146 C C . GLY A 1 147 ? -19.977 -2.690 3.179 1.00 76.75 147 GLY A C 1
ATOM 1147 O O . GLY A 1 147 ? -20.344 -3.860 3.090 1.00 76.75 147 GLY A O 1
ATOM 1148 N N . LYS A 1 148 ? -20.844 -1.681 3.004 1.00 58.81 148 LYS A N 1
ATOM 1149 C CA . LYS A 1 148 ? -22.307 -1.847 2.979 1.00 58.81 148 LYS A CA 1
ATOM 1150 C C . LYS A 1 148 ? -22.968 -1.315 1.714 1.00 58.81 148 LYS A C 1
ATOM 1152 O O . LYS A 1 148 ? -23.899 -0.529 1.812 1.00 58.81 148 LYS A O 1
ATOM 1157 N N . VAL A 1 149 ? -22.575 -1.775 0.529 1.00 49.84 149 VAL A N 1
ATOM 1158 C CA . VAL A 1 149 ? -23.410 -1.630 -0.680 1.00 49.84 149 VAL A CA 1
ATOM 1159 C C . VAL A 1 149 ? -23.109 -2.788 -1.636 1.00 49.84 149 VAL A C 1
ATOM 1161 O O . VAL A 1 149 ? -21.958 -3.001 -2.005 1.00 49.84 149 VAL A O 1
ATOM 1164 N N . LYS A 1 150 ? -24.136 -3.544 -2.054 1.00 52.09 150 LYS A N 1
ATOM 1165 C CA . LYS A 1 150 ? -23.997 -4.468 -3.194 1.00 52.09 150 LYS A CA 1
ATOM 1166 C C . LYS A 1 150 ? -23.657 -3.647 -4.446 1.00 52.09 150 LYS A C 1
ATOM 1168 O O . LYS A 1 150 ? -24.320 -2.631 -4.653 1.00 52.09 150 LYS A O 1
ATOM 1173 N N . PRO A 1 151 ? -22.687 -4.065 -5.279 1.00 50.78 151 PRO A N 1
ATOM 1174 C CA . PRO A 1 151 ? -22.348 -3.343 -6.503 1.00 50.78 151 PRO A CA 1
ATOM 1175 C C . PRO A 1 151 ? -23.607 -3.097 -7.345 1.00 50.78 151 PRO A C 1
ATOM 1177 O O . PRO A 1 151 ? -24.454 -3.981 -7.472 1.00 50.78 151 PRO A O 1
ATOM 1180 N N . GLN A 1 152 ? -23.744 -1.880 -7.875 1.00 51.75 152 GLN A N 1
ATOM 1181 C CA . GLN A 1 152 ? -24.958 -1.441 -8.571 1.00 51.75 152 GLN A CA 1
ATOM 1182 C C . GLN A 1 152 ? -25.111 -2.046 -9.980 1.00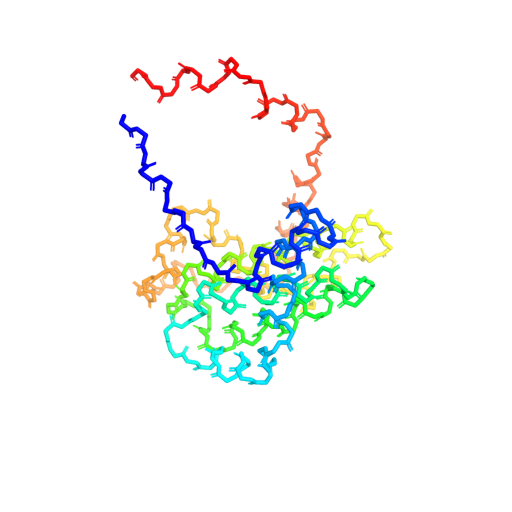 51.75 152 GLN A C 1
ATOM 1184 O O . GLN A 1 152 ? -26.154 -1.860 -10.597 1.00 51.75 152 GLN A O 1
ATOM 1189 N N . GLU A 1 153 ? -24.138 -2.823 -10.468 1.00 45.75 153 GLU A N 1
ATOM 1190 C CA . GLU A 1 153 ? -24.220 -3.494 -11.769 1.00 45.75 153 GLU A CA 1
ATOM 1191 C C . GLU A 1 153 ? -23.847 -4.984 -11.696 1.00 45.75 153 GLU A C 1
ATOM 1193 O O . GLU A 1 153 ? -22.822 -5.343 -11.102 1.00 45.75 153 GLU A O 1
ATOM 1198 N N . PRO A 1 154 ? -24.635 -5.877 -12.328 1.00 39.91 154 PRO A N 1
ATOM 1199 C CA . PRO A 1 154 ? -24.191 -7.227 -12.621 1.00 39.91 154 PRO A CA 1
ATOM 1200 C C . PRO A 1 154 ? -23.135 -7.200 -13.740 1.00 39.91 154 PRO A C 1
ATOM 1202 O O . PRO A 1 154 ? -23.341 -6.631 -14.805 1.00 39.91 154 PRO A O 1
ATOM 1205 N N . TYR A 1 155 ? -22.004 -7.834 -13.440 1.00 39.62 155 TYR A N 1
ATOM 1206 C CA . TYR A 1 155 ? -20.910 -8.294 -14.304 1.00 39.62 155 TYR A CA 1
ATOM 1207 C C . TYR A 1 155 ? -21.025 -8.036 -15.828 1.00 39.62 155 TYR A C 1
ATOM 1209 O O . TYR A 1 155 ? -21.821 -8.675 -16.517 1.00 39.62 155 TYR A O 1
ATOM 1217 N N . ARG A 1 156 ? -20.121 -7.205 -16.371 1.00 41.81 156 ARG A N 1
ATOM 1218 C CA . ARG A 1 156 ? -19.749 -7.182 -17.799 1.00 41.81 156 ARG A CA 1
ATOM 1219 C C . ARG A 1 156 ? -18.374 -7.834 -17.984 1.00 41.81 156 ARG A C 1
ATOM 1221 O O . ARG A 1 156 ? -17.469 -7.616 -17.180 1.00 41.81 156 ARG A O 1
ATOM 1228 N N . SER A 1 157 ? -18.272 -8.694 -18.999 1.00 44.25 157 SER A N 1
ATOM 1229 C CA . SER A 1 157 ? -17.147 -9.607 -19.261 1.00 44.25 157 SER A CA 1
ATOM 1230 C C . SER A 1 157 ? -15.785 -8.909 -19.419 1.00 44.25 157 SER A C 1
ATOM 1232 O O . SER A 1 157 ? -15.728 -7.725 -19.749 1.00 44.25 157 SER A O 1
ATOM 1234 N N . GLY A 1 158 ? -14.696 -9.665 -19.224 1.00 40.91 158 GLY A N 1
ATOM 1235 C CA . GLY A 1 158 ? -13.308 -9.176 -19.169 1.00 40.91 158 GLY A CA 1
ATOM 1236 C C . GLY A 1 158 ? -12.828 -8.327 -20.356 1.00 40.91 158 GLY A C 1
ATOM 1237 O O . GLY A 1 158 ? -11.974 -7.461 -20.159 1.00 40.91 158 GLY A O 1
ATOM 1238 N N . ASP A 1 159 ? -13.420 -8.485 -21.540 1.00 42.44 159 ASP A N 1
ATOM 1239 C CA . ASP A 1 159 ? -12.991 -7.785 -22.758 1.00 42.44 159 ASP A CA 1
ATOM 1240 C C . ASP A 1 159 ? -13.427 -6.306 -22.797 1.00 42.44 159 ASP A C 1
ATOM 1242 O O . ASP A 1 159 ? -12.644 -5.436 -23.186 1.00 42.44 159 ASP A O 1
ATOM 1246 N N . GLU A 1 160 ? -14.629 -5.969 -22.304 1.00 45.50 160 GLU A N 1
ATOM 1247 C CA . GLU A 1 160 ? -15.072 -4.563 -22.181 1.00 45.50 160 GLU A CA 1
ATOM 1248 C C . GLU A 1 160 ? -14.251 -3.810 -21.117 1.00 45.50 160 GLU A C 1
ATOM 1250 O O . GLU A 1 160 ? -14.012 -2.605 -21.231 1.00 45.50 160 GLU A O 1
ATOM 1255 N N . LYS A 1 161 ? -13.755 -4.536 -20.106 1.00 52.09 161 LYS A N 1
ATOM 1256 C CA . LYS A 1 161 ? -12.932 -3.997 -19.019 1.00 52.09 161 LYS A CA 1
ATOM 1257 C C . LYS A 1 161 ? -11.535 -3.610 -19.503 1.00 52.09 161 LYS A C 1
ATOM 1259 O O . LYS A 1 161 ? -11.059 -2.543 -19.131 1.00 52.09 161 LYS A O 1
ATOM 1264 N N . MET A 1 162 ? -10.900 -4.421 -20.356 1.00 49.34 162 MET A N 1
ATOM 1265 C CA . MET A 1 162 ? -9.623 -4.067 -20.997 1.00 49.34 162 MET A CA 1
ATOM 1266 C C . MET A 1 162 ? -9.758 -2.782 -21.819 1.00 49.34 162 MET A C 1
ATOM 1268 O O . MET A 1 162 ? -8.966 -1.865 -21.634 1.00 49.34 162 MET A O 1
ATOM 1272 N N . ALA A 1 163 ? -10.793 -2.654 -22.654 1.00 49.19 163 ALA A N 1
ATOM 1273 C CA . ALA A 1 163 ? -10.988 -1.465 -23.488 1.00 49.19 163 ALA A CA 1
ATOM 1274 C C . ALA A 1 163 ? -11.262 -0.186 -22.666 1.00 49.19 163 ALA A C 1
ATOM 1276 O O . ALA A 1 163 ? -10.700 0.873 -22.958 1.00 49.19 163 ALA A O 1
ATOM 1277 N N . ALA A 1 164 ? -12.076 -0.278 -21.607 1.00 51.94 164 ALA A N 1
ATOM 1278 C CA . ALA A 1 164 ? -12.326 0.841 -20.697 1.00 51.94 164 ALA A CA 1
ATOM 1279 C C . ALA A 1 164 ? -11.070 1.228 -19.891 1.00 51.94 164 ALA A C 1
ATOM 1281 O O . ALA A 1 164 ? -10.745 2.413 -19.793 1.00 51.94 164 ALA A O 1
ATOM 1282 N N . ARG A 1 165 ? -10.319 0.240 -19.379 1.00 52.38 165 ARG A N 1
ATOM 1283 C CA . ARG A 1 165 ? -9.048 0.442 -18.659 1.00 52.38 165 ARG A CA 1
ATOM 1284 C C . ARG A 1 165 ? -7.986 1.079 -19.560 1.00 52.38 165 ARG A C 1
ATOM 1286 O O . ARG A 1 165 ? -7.325 2.020 -19.133 1.00 52.38 165 ARG A O 1
ATOM 1293 N N . VAL A 1 166 ? -7.882 0.632 -20.815 1.00 47.78 166 VAL A N 1
ATOM 1294 C CA . VAL A 1 166 ? -6.951 1.162 -21.826 1.00 47.78 166 VAL A CA 1
ATOM 1295 C C . VAL A 1 166 ? -7.253 2.616 -22.176 1.00 47.78 166 VAL A C 1
ATOM 1297 O O . VAL A 1 166 ? -6.355 3.455 -22.141 1.00 47.78 166 VAL A O 1
ATOM 1300 N N . ASN A 1 167 ? -8.516 2.954 -22.439 1.00 49.84 167 ASN A N 1
ATOM 1301 C CA . ASN A 1 167 ? -8.897 4.333 -22.753 1.00 49.84 167 ASN A CA 1
ATOM 1302 C C . ASN A 1 167 ? -8.698 5.290 -21.567 1.00 49.84 167 ASN A C 1
ATOM 1304 O O . ASN A 1 167 ? -8.334 6.449 -21.765 1.00 49.84 167 ASN A O 1
ATOM 1308 N N . MET A 1 168 ? -8.886 4.818 -20.333 1.00 48.59 168 MET A N 1
ATOM 1309 C CA . MET A 1 168 ? -8.758 5.663 -19.148 1.00 48.59 168 MET A CA 1
ATOM 1310 C C . MET A 1 168 ? -7.303 5.853 -18.695 1.00 48.59 168 MET A C 1
ATOM 1312 O O . MET A 1 168 ? -6.940 6.951 -18.280 1.00 48.59 168 MET A O 1
ATOM 1316 N N . LEU A 1 169 ? -6.448 4.833 -18.830 1.00 45.22 169 LEU A N 1
ATOM 1317 C CA . LEU A 1 169 ? -5.003 4.975 -18.614 1.00 45.22 169 LEU A CA 1
ATOM 1318 C C . LEU A 1 169 ? -4.338 5.849 -19.686 1.00 45.22 169 LEU A C 1
ATOM 1320 O O . LEU A 1 169 ? -3.452 6.634 -19.362 1.00 45.22 169 LEU A O 1
ATOM 1324 N N . ASN A 1 170 ? -4.842 5.828 -20.923 1.00 42.84 170 ASN A N 1
ATOM 1325 C CA . ASN A 1 170 ? -4.439 6.790 -21.952 1.00 42.84 170 ASN A CA 1
ATOM 1326 C C . ASN A 1 170 ? -4.880 8.231 -21.627 1.00 42.84 170 ASN A C 1
ATOM 1328 O O . ASN A 1 170 ? -4.165 9.172 -21.951 1.00 42.84 170 ASN A O 1
ATOM 1332 N N . SER A 1 171 ? -6.010 8.424 -20.936 1.00 44.25 171 SER A N 1
ATOM 1333 C CA . SER A 1 171 ? -6.426 9.732 -20.391 1.00 44.25 171 SER A CA 1
ATOM 1334 C C . SER A 1 171 ? -5.634 10.160 -19.142 1.00 44.25 171 SER A C 1
ATOM 1336 O O . SER A 1 171 ? -5.731 11.315 -18.732 1.00 44.25 171 SER A O 1
ATOM 1338 N N . LEU A 1 172 ? -4.887 9.243 -18.521 1.00 41.88 172 LEU A N 1
ATOM 1339 C CA . LEU A 1 172 ? -4.009 9.476 -17.366 1.00 41.88 172 LEU A CA 1
ATOM 1340 C C . LEU A 1 172 ? -2.584 9.870 -17.771 1.00 41.88 172 LEU A C 1
ATOM 1342 O O . LEU A 1 172 ? -1.815 10.280 -16.903 1.00 41.88 172 LEU A O 1
ATOM 1346 N N . PHE A 1 173 ? -2.252 9.835 -19.068 1.00 39.28 173 PHE A N 1
ATOM 1347 C CA . PHE A 1 173 ? -1.182 10.661 -19.630 1.00 39.28 173 PHE A CA 1
ATOM 1348 C C . PHE A 1 173 ? -1.638 12.123 -19.605 1.00 39.28 173 PHE A C 1
ATOM 1350 O O . PHE A 1 173 ? -1.938 12.748 -20.624 1.00 39.28 173 PHE A O 1
ATOM 1357 N N . ILE A 1 174 ? -1.724 12.669 -18.396 1.00 38.72 174 ILE A N 1
ATOM 1358 C CA . ILE A 1 174 ? -1.728 14.103 -18.190 1.00 38.72 174 ILE A CA 1
ATOM 1359 C C . ILE A 1 174 ? -0.425 14.592 -18.823 1.00 38.72 174 ILE A C 1
ATOM 1361 O O . ILE A 1 174 ? 0.661 14.240 -18.368 1.00 38.72 174 ILE A O 1
ATOM 1365 N N . LYS A 1 175 ? -0.521 15.349 -19.922 1.00 39.62 175 LYS A N 1
ATOM 1366 C CA . LYS A 1 175 ? 0.625 16.122 -20.411 1.00 39.62 175 LYS A CA 1
ATOM 1367 C C . LYS A 1 175 ? 1.097 16.961 -19.228 1.00 39.62 175 LYS A C 1
ATOM 1369 O O . LYS A 1 175 ? 0.262 17.637 -18.634 1.00 39.62 175 LYS A O 1
ATOM 1374 N N . ASP A 1 176 ? 2.395 16.949 -18.927 1.00 43.66 176 ASP A N 1
ATOM 1375 C CA . ASP A 1 176 ? 3.020 17.650 -17.786 1.00 43.66 176 ASP A CA 1
ATOM 1376 C C . ASP A 1 176 ? 2.513 19.097 -17.556 1.00 43.66 176 ASP A C 1
ATOM 1378 O O . ASP A 1 176 ? 2.561 19.610 -16.444 1.00 43.66 176 ASP A O 1
ATOM 1382 N N . GLN A 1 177 ? 1.936 19.732 -18.582 1.00 42.00 177 GLN A N 1
ATOM 1383 C CA . GLN A 1 177 ? 1.265 21.035 -18.542 1.00 42.00 177 GLN A CA 1
ATOM 1384 C C . GLN A 1 177 ? 0.074 21.201 -17.576 1.00 42.00 177 GLN A C 1
ATOM 1386 O O . GLN A 1 177 ? -0.291 22.349 -17.319 1.00 42.00 177 GLN A O 1
ATOM 1391 N N . ASP A 1 178 ? -0.555 20.144 -17.052 1.00 41.19 178 ASP A N 1
ATOM 1392 C CA . ASP A 1 178 ? -1.667 20.310 -16.090 1.00 41.19 178 ASP A CA 1
ATOM 1393 C C . ASP A 1 178 ? -1.241 20.186 -14.616 1.00 41.19 178 ASP A C 1
ATOM 1395 O O . ASP A 1 178 ? -1.990 20.613 -13.736 1.00 41.19 178 ASP A O 1
ATOM 1399 N N . MET A 1 179 ? -0.022 19.713 -14.325 1.00 39.38 179 MET A N 1
ATOM 1400 C CA . MET A 1 179 ? 0.516 19.721 -12.955 1.00 39.38 179 MET A CA 1
ATOM 1401 C C . MET A 1 179 ? 0.936 21.127 -12.503 1.00 39.38 179 MET A C 1
ATOM 1403 O O . MET A 1 179 ? 0.803 21.447 -11.324 1.00 39.38 179 MET A O 1
ATOM 1407 N N . ASP A 1 180 ? 1.330 22.001 -13.436 1.00 44.97 180 ASP A N 1
ATOM 1408 C CA . ASP A 1 180 ? 1.661 23.408 -13.152 1.00 44.97 180 ASP A CA 1
ATOM 1409 C C . ASP A 1 180 ? 0.434 24.262 -12.787 1.00 44.97 180 ASP A C 1
ATOM 1411 O O . ASP A 1 180 ? 0.567 25.356 -12.237 1.00 44.97 180 ASP A O 1
ATOM 1415 N N . LYS A 1 181 ? -0.783 23.777 -13.066 1.00 44.19 181 LYS A N 1
ATOM 1416 C CA . LYS A 1 181 ? -2.026 24.491 -12.728 1.00 44.19 181 LYS A CA 1
ATOM 1417 C C . LYS A 1 181 ? -2.531 24.185 -11.321 1.00 44.19 181 LYS A C 1
ATOM 1419 O O . LYS A 1 181 ? -3.308 24.969 -10.785 1.00 44.19 181 LYS A O 1
ATOM 1424 N N . LEU A 1 182 ? -2.080 23.086 -10.711 1.00 39.53 182 LEU A N 1
ATOM 1425 C CA . LEU A 1 182 ? -2.456 22.702 -9.344 1.00 39.53 182 LEU A CA 1
ATOM 1426 C C . LEU A 1 182 ? -1.575 23.369 -8.276 1.00 39.53 182 LEU A C 1
ATOM 1428 O O . LEU A 1 182 ? -1.941 23.409 -7.103 1.00 39.53 182 LEU A O 1
ATOM 1432 N N . THR A 1 183 ? -0.435 23.923 -8.686 1.00 45.09 183 THR A N 1
ATOM 1433 C CA . THR A 1 183 ? 0.498 24.687 -7.849 1.00 45.09 183 THR A CA 1
ATOM 1434 C C . THR A 1 183 ? 0.373 26.200 -8.015 1.00 45.09 183 THR A C 1
ATOM 1436 O O . THR A 1 183 ? 1.074 26.918 -7.302 1.00 45.09 183 THR A O 1
ATOM 1439 N N . ASP A 1 184 ? -0.517 26.709 -8.882 1.00 41.84 184 ASP A N 1
ATOM 1440 C CA . ASP A 1 184 ? -0.780 28.150 -8.987 1.00 41.84 184 ASP A CA 1
ATOM 1441 C C . ASP A 1 184 ? -1.587 28.628 -7.760 1.00 41.84 184 ASP A C 1
ATOM 1443 O O . ASP A 1 184 ? -2.781 28.319 -7.635 1.00 41.84 184 ASP A O 1
ATOM 1447 N N . PRO A 1 185 ? -0.987 29.421 -6.849 1.00 47.16 185 PRO A N 1
ATOM 1448 C CA . PRO A 1 185 ? -1.658 29.886 -5.636 1.00 47.16 185 PRO A CA 1
ATOM 1449 C C . PRO A 1 185 ? -2.905 30.731 -5.927 1.00 47.16 185 PRO A C 1
ATOM 1451 O O . PRO A 1 185 ? -3.725 30.943 -5.033 1.00 47.16 185 PRO A O 1
ATOM 1454 N N . LYS A 1 186 ? -3.073 31.224 -7.163 1.00 46.69 186 LYS A N 1
ATOM 1455 C CA . LYS A 1 186 ? -4.236 32.026 -7.558 1.00 46.69 186 LYS A CA 1
ATOM 1456 C C . LYS A 1 186 ? -5.527 31.222 -7.719 1.00 46.69 186 LYS A C 1
ATOM 1458 O O . LYS A 1 186 ? -6.591 31.819 -7.572 1.00 46.69 186 LYS A O 1
ATOM 1463 N N . GLN A 1 187 ? -5.477 29.910 -7.970 1.00 46.00 187 GLN A N 1
ATOM 1464 C CA . GLN A 1 187 ? -6.703 29.108 -8.133 1.00 46.00 187 GLN A CA 1
ATOM 1465 C C . GLN A 1 187 ? -7.282 28.580 -6.814 1.00 46.00 187 GLN A C 1
ATOM 1467 O O . GLN A 1 187 ? -8.466 28.267 -6.745 1.00 46.00 187 GLN A O 1
ATOM 1472 N N . ILE A 1 188 ? -6.499 28.564 -5.732 1.00 43.06 188 ILE A N 1
ATOM 1473 C CA . ILE A 1 188 ? -6.982 28.138 -4.405 1.00 43.06 188 ILE A CA 1
ATOM 1474 C C . ILE A 1 188 ? -7.898 29.206 -3.774 1.00 43.06 188 ILE A C 1
ATOM 1476 O O . ILE A 1 188 ? -8.737 28.900 -2.931 1.00 43.06 188 ILE A O 1
ATOM 1480 N N . SER A 1 189 ? -7.799 30.466 -4.214 1.00 44.28 189 SER A N 1
ATOM 1481 C CA . SER A 1 189 ? -8.525 31.585 -3.599 1.00 44.28 189 SER A CA 1
ATOM 1482 C C . SER A 1 189 ? -9.999 31.714 -4.013 1.00 44.28 189 SER A C 1
ATOM 1484 O O . SER A 1 189 ? -10.679 32.574 -3.465 1.00 44.28 189 SER A O 1
ATOM 1486 N N . THR A 1 190 ? -10.512 30.912 -4.951 1.00 41.41 190 THR A N 1
ATOM 1487 C CA . THR A 1 190 ? -11.915 31.016 -5.423 1.00 41.41 190 THR A CA 1
ATOM 1488 C C . THR A 1 190 ? -12.850 29.934 -4.875 1.00 41.41 190 THR A C 1
ATOM 1490 O O . THR A 1 190 ? -14.024 29.919 -5.220 1.00 41.41 190 THR A O 1
ATOM 1493 N N . LEU A 1 191 ? -12.363 29.056 -3.991 1.00 39.47 191 LEU A N 1
ATOM 1494 C CA . LEU A 1 191 ? -13.161 28.012 -3.324 1.00 39.47 191 LEU A CA 1
ATOM 1495 C C . LEU A 1 191 ? -13.484 28.326 -1.850 1.00 39.47 191 LEU A C 1
ATOM 1497 O O . LEU A 1 191 ? -13.953 27.453 -1.124 1.00 39.47 191 LEU A O 1
ATOM 1501 N N . LEU A 1 192 ? -13.212 29.555 -1.401 1.00 36.78 192 LEU A N 1
ATOM 1502 C CA . LEU A 1 192 ? -13.417 30.008 -0.018 1.00 36.78 192 LEU A CA 1
ATOM 1503 C C . LEU A 1 192 ? -14.256 31.298 0.092 1.00 36.78 192 LEU A C 1
ATOM 1505 O O . LEU A 1 192 ? -14.106 32.036 1.065 1.00 36.78 192 LEU A O 1
ATOM 1509 N N . GLU A 1 193 ? -15.158 31.537 -0.863 1.00 36.12 193 GLU A N 1
ATOM 1510 C CA . GLU A 1 193 ? -16.333 32.405 -0.655 1.00 36.12 193 GLU A CA 1
ATOM 1511 C C . GLU A 1 193 ? -17.621 31.579 -0.596 1.00 36.12 193 GLU A C 1
ATOM 1513 O O . GLU A 1 193 ? -17.811 30.714 -1.482 1.00 36.12 193 GLU A O 1
#

Organism: NCBI:txid751941

Foldseek 3Di:
DDPDDDDDPDVQLVVLCVVPNNVVSVVVVVVVVLVPDDVVVLLVVLLDLQADDPNSLVSLVVVLVVPVVCNLVSLLVSLVSNCVNAPLQGLHDPSNLVSLLVSVVVVLVVVVVDVDDPVNCCVSRVSSVSLNVLCVDPVSVVRNNPSDDDPPDDDDDPVVVSVVSVVVVVVVVPPPVVVVVVPPPVVVVPVPD

Sequence (193 aa):
MFSAFTTSNSPEVTSLIKKHGVSDALFIKNLGYFTNIDLNKIASGLEDPTGLTSTECHVLAFWSNHLSGAKVAFLAGHAQTIYEARGRTGPFSKYDLEFVHWTVDAIRREVATTDITLAEVCTEYGDILDVEFEMRTEEGMKRLLTGKVKPQEPYRSGDEKMAARVNMLNSLFIKDQDMDKLTDPKQISTLLE

Radius of gyration: 20.2 Å; chains: 1; bounding box: 51×43×49 Å

pLDDT: mean 70.13, std 18.73, range [32.91, 93.75]